Protein AF-A0AAW9HY27-F1 (afdb_monomer)

Organism: NCBI:txid190146

Solvent-accessible surface area (backbone atoms only — not comparable to full-atom values): 12895 Å² total; per-residue (Å²): 132,85,76,84,74,48,53,50,54,62,52,40,52,63,62,9,63,44,67,45,74,50,71,63,30,44,46,36,36,48,16,53,22,39,50,53,5,48,52,49,10,63,57,50,30,49,70,79,42,63,85,44,48,69,68,71,52,34,51,52,52,51,52,51,52,49,55,54,44,53,60,31,46,46,54,68,70,50,71,72,72,85,72,77,50,72,48,42,55,25,44,28,31,32,49,76,59,69,60,56,67,73,83,37,42,50,74,62,85,98,46,34,27,34,54,44,32,27,38,34,35,39,67,88,68,52,77,53,28,26,34,63,42,80,43,76,47,64,78,43,91,84,63,72,79,82,53,63,66,43,76,42,71,31,30,28,61,36,70,84,37,32,44,65,43,83,53,94,68,86,50,70,65,52,50,54,50,49,56,50,37,70,78,37,58,79,75,62,58,93,82,37,53,57,30,32,40,79,45,54,55,78,57,63,75,45,71,66,52,43,51,52,39,52,52,41,20,52,51,37,16,52,49,44,32,49,51,49,50,50,55,48,69,78,106

Radius of gyration: 24.82 Å; Cα contacts (8 Å, |Δi|>4): 368; chains: 1; bounding box: 60×44×66 Å

pLDDT: mean 79.85, std 12.14, range [38.31, 94.0]

Foldseek 3Di:
DDDPFFPQQVVLCVQQADDPPPPLLLLLQLLVLLLLLLVLLVVVLCVVVVPLQPDPSVVVLVVVSVVSNVVSCVSVVPDDPLPPADKFKKKKFFADGSDDQVNQWDDDDPWIWGWTKIWIATLVRDFIEIATDTHTDPVPPPDDDDDGGDIATWIGSGPQHRDIGHDPDHDPSNVVVVVVCVVPVVVGDPPTHNGHHDHDSNDQPDPVSVVSSVCSSNVSSVVSSVSSVVSSPPD

Secondary structure (DSSP, 8-state):
-------HHHHHHHHH-----SHHHHHHHHHHHHHHHHHHHHHHHHHHSGGG-STHHHHHHHHHHHHHHHHHHHHHHS---TTSS--EEEEEEEPP--S-TTTTEEEETTEEEEEEEEEEEETTSPPPEEEEEEEE-TTSTT--PPPTT-EEEEEESSTTS--EEE-SS--HHHHHHHHHHHH-GGGS-TTPEEPPPPPPTT---SHHHHHHHHHHHHHHHHHHHHHHHHHHHH-

Sequence (235 aa):
MAKAKTRVVTEIWDKGRVPADRPIDRARRLGVATLWGLAIGGGVGPIILPWSFWGAKGIALLVFATIVGIGAMSPWLRKEERNQAPGVEVVARVLGTDEDSVSRTLKRGRKSVVMLPVVARPVDGGEDFRTVIAVHGAEQAGFQEEHPGALLPLWQVEKGYAEIENVSEVSQAQKELMDFLYKRPKAMKNSAQVLPFKPRVLELVTPKQRKEWITTIIGVAVGVVGVCALIGFIF

Nearest PDB structures (foldseek):
  7pua-assembly1_CQ  TM=2.092E-01  e=1.597E-01  Trypanosoma brucei brucei
  6sgb-assembly1_CQ  TM=2.000E-01  e=4.129E-01  Trypanosoma brucei brucei
  7aor-assembly1_k  TM=2.296E-01  e=8.540E-01  Trypanosoma cruzi
  2yin-assembly1_B  TM=3.153E-01  e=6.041E+00  Homo sapiens
  4big-assembly1_A  TM=1.659E-01  e=1.263E+00  Staphylococcus aureus subsp. aureus NCTC 8325

Structure (mmCIF, N/CA/C/O backbone):
data_AF-A0AAW9HY27-F1
#
_entry.id   AF-A0AAW9HY27-F1
#
loop_
_atom_site.group_PDB
_atom_site.id
_atom_site.type_symbol
_atom_site.label_atom_id
_atom_site.label_alt_id
_atom_site.label_comp_id
_atom_site.label_asym_id
_atom_site.label_entity_id
_atom_site.label_seq_id
_atom_site.pdbx_PDB_ins_code
_atom_site.Cartn_x
_atom_site.Cartn_y
_atom_site.Cartn_z
_atom_site.occupancy
_atom_site.B_iso_or_equiv
_atom_site.auth_seq_id
_atom_site.auth_comp_id
_atom_site.auth_asym_id
_atom_site.auth_atom_id
_atom_site.pdbx_PDB_model_num
ATOM 1 N N . MET A 1 1 ? -24.086 -28.707 9.429 1.00 38.31 1 MET A N 1
ATOM 2 C CA . MET A 1 1 ? -24.039 -27.431 8.680 1.00 38.31 1 MET A CA 1
ATOM 3 C C . MET A 1 1 ? -22.791 -26.675 9.109 1.00 38.31 1 MET A C 1
ATOM 5 O O . MET A 1 1 ? -22.692 -26.324 10.277 1.00 38.31 1 MET A O 1
ATOM 9 N N . ALA A 1 2 ? -21.799 -26.512 8.230 1.00 39.16 2 ALA A N 1
ATOM 10 C CA . ALA A 1 2 ? -20.588 -25.764 8.564 1.00 39.16 2 ALA A CA 1
ATOM 11 C C . ALA A 1 2 ? -20.933 -24.271 8.686 1.00 39.16 2 ALA A C 1
ATOM 13 O O . ALA A 1 2 ? -21.462 -23.680 7.747 1.00 39.16 2 ALA A O 1
ATOM 14 N N . LYS A 1 3 ? -20.678 -23.681 9.857 1.00 41.41 3 LYS A N 1
ATOM 15 C CA . LYS A 1 3 ? -20.830 -22.243 10.111 1.00 41.41 3 LYS A CA 1
ATOM 16 C C . LYS A 1 3 ? -19.929 -21.499 9.117 1.00 41.41 3 LYS A C 1
ATOM 18 O O . LYS A 1 3 ? -18.748 -21.833 9.014 1.00 41.41 3 LYS A O 1
ATOM 23 N N . ALA A 1 4 ? -20.475 -20.560 8.347 1.00 49.47 4 ALA A N 1
ATOM 24 C CA . ALA A 1 4 ? -19.678 -19.760 7.419 1.00 49.47 4 ALA A CA 1
ATOM 25 C C . ALA A 1 4 ? -18.584 -19.026 8.215 1.00 49.47 4 ALA A C 1
ATOM 27 O O . ALA A 1 4 ? -18.904 -18.190 9.056 1.00 49.47 4 ALA A O 1
ATOM 28 N N . LYS A 1 5 ? -17.311 -19.386 8.002 1.00 59.59 5 LYS A N 1
ATOM 29 C CA . LYS A 1 5 ? -16.177 -18.759 8.697 1.00 59.59 5 LYS A CA 1
ATOM 30 C C . LYS A 1 5 ? -16.048 -17.304 8.250 1.00 59.59 5 LYS A C 1
ATOM 32 O O . LYS A 1 5 ? -15.929 -17.045 7.051 1.00 59.59 5 LYS A O 1
ATOM 37 N N . THR A 1 6 ? -16.032 -16.367 9.191 1.00 69.44 6 THR A N 1
ATOM 38 C CA . THR A 1 6 ? -15.766 -14.955 8.903 1.00 69.44 6 THR A CA 1
ATOM 39 C C . THR A 1 6 ? -14.274 -14.737 8.660 1.00 69.44 6 THR A C 1
ATOM 41 O O . THR A 1 6 ? -13.456 -14.858 9.567 1.00 69.44 6 THR A O 1
ATOM 44 N N . ARG A 1 7 ? -13.913 -14.445 7.403 1.00 77.75 7 ARG A N 1
ATOM 45 C CA . ARG A 1 7 ? -12.538 -14.142 6.972 1.00 77.75 7 ARG A CA 1
ATOM 46 C C . ARG A 1 7 ? -12.326 -12.640 6.817 1.00 77.75 7 ARG A C 1
ATOM 48 O O . ARG A 1 7 ? -12.279 -12.120 5.703 1.00 77.75 7 ARG A O 1
ATOM 55 N N . VAL A 1 8 ? -12.301 -11.936 7.946 1.00 80.19 8 VAL A N 1
ATOM 56 C CA . VAL A 1 8 ? -12.363 -10.467 7.971 1.00 80.19 8 VAL A CA 1
ATOM 57 C C . VAL A 1 8 ? -11.056 -9.836 7.492 1.00 80.19 8 VAL A C 1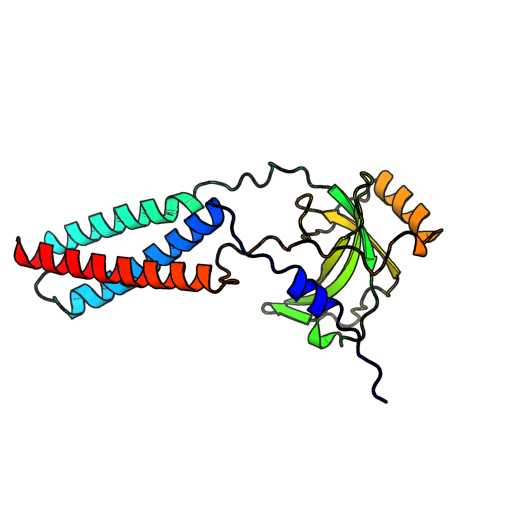
ATOM 59 O O . VAL A 1 8 ? -11.095 -8.859 6.750 1.00 80.19 8 VAL A O 1
ATOM 62 N N . VAL A 1 9 ? -9.898 -10.393 7.859 1.00 79.12 9 VAL A N 1
ATOM 63 C CA . VAL A 1 9 ? -8.599 -9.887 7.395 1.00 79.12 9 VAL A CA 1
ATOM 64 C C . VAL A 1 9 ? -8.463 -10.107 5.900 1.00 79.12 9 VAL A C 1
ATOM 66 O O . VAL A 1 9 ? -8.138 -9.160 5.190 1.00 79.12 9 VAL A O 1
ATOM 69 N N . THR A 1 10 ? -8.778 -11.306 5.404 1.00 81.81 10 THR A N 1
ATOM 70 C CA . THR A 1 10 ? -8.722 -11.601 3.964 1.00 81.81 10 THR A CA 1
ATOM 71 C C . THR A 1 10 ? -9.643 -10.669 3.168 1.00 81.81 10 THR A C 1
ATOM 73 O O . THR A 1 10 ? -9.208 -10.076 2.186 1.00 81.81 10 THR A O 1
ATOM 76 N N . GLU A 1 11 ? -10.884 -10.455 3.628 1.00 84.31 11 GLU A N 1
ATOM 77 C CA . GLU A 1 11 ? -11.831 -9.527 2.992 1.00 84.31 11 GLU A CA 1
ATOM 78 C C . GLU A 1 11 ? -11.282 -8.094 2.937 1.00 84.31 11 GLU A C 1
ATOM 80 O O . GLU A 1 11 ? -11.387 -7.430 1.904 1.00 84.31 11 GLU A O 1
ATOM 85 N N . ILE A 1 12 ? -10.712 -7.602 4.042 1.00 82.56 12 ILE A N 1
ATOM 86 C CA . ILE A 1 12 ? -10.157 -6.247 4.107 1.00 82.56 12 ILE A CA 1
ATOM 87 C C . ILE A 1 12 ? -8.930 -6.120 3.202 1.00 82.56 12 ILE A C 1
ATOM 89 O O . ILE A 1 12 ? -8.804 -5.115 2.511 1.00 82.56 12 ILE A O 1
ATOM 93 N N . TRP A 1 13 ? -8.052 -7.123 3.156 1.00 81.62 13 TRP A N 1
ATOM 94 C CA . TRP A 1 13 ? -6.909 -7.125 2.242 1.00 81.62 13 TRP A CA 1
ATOM 95 C C . TRP A 1 13 ? -7.346 -7.110 0.781 1.00 81.62 13 TRP A C 1
ATOM 97 O O . TRP A 1 13 ? -6.846 -6.292 0.011 1.00 81.62 13 TRP A O 1
ATOM 107 N N . ASP A 1 14 ? -8.306 -7.954 0.406 1.00 79.44 14 ASP A N 1
ATOM 108 C CA . ASP A 1 14 ? -8.799 -8.027 -0.970 1.00 79.44 14 ASP A CA 1
ATOM 109 C C . ASP A 1 14 ? -9.498 -6.728 -1.391 1.00 79.44 14 ASP A C 1
ATOM 111 O O . ASP A 1 14 ? -9.246 -6.215 -2.482 1.00 79.44 14 ASP A O 1
ATOM 115 N N . LYS A 1 15 ? -10.336 -6.150 -0.520 1.00 76.94 15 LYS A N 1
ATOM 116 C CA . LYS A 1 15 ? -11.052 -4.892 -0.800 1.00 76.94 15 LYS A CA 1
ATOM 117 C C . LYS A 1 15 ? -10.156 -3.658 -0.717 1.00 76.94 15 LYS A C 1
ATOM 119 O O . LYS A 1 15 ? -10.358 -2.708 -1.467 1.00 76.94 15 LYS A O 1
ATOM 124 N N . GLY A 1 16 ? -9.183 -3.666 0.188 1.00 70.25 16 GLY A N 1
ATOM 125 C CA . GLY A 1 16 ? -8.234 -2.575 0.390 1.00 70.25 16 GLY A CA 1
ATOM 126 C C . GLY A 1 16 ? -7.131 -2.541 -0.666 1.00 70.25 16 GLY A C 1
ATOM 127 O O . GLY A 1 16 ? -6.427 -1.540 -0.787 1.00 70.25 16 GLY A O 1
ATOM 128 N N . ARG A 1 17 ? -6.958 -3.600 -1.465 1.00 70.69 17 ARG A N 1
ATOM 129 C CA . ARG A 1 17 ? -5.953 -3.642 -2.529 1.00 70.69 17 ARG A CA 1
ATOM 130 C C . ARG A 1 17 ? -6.402 -2.838 -3.747 1.00 70.69 17 ARG A C 1
ATOM 132 O O . ARG A 1 17 ? -6.846 -3.385 -4.753 1.00 70.69 17 ARG A O 1
ATOM 139 N N . VAL A 1 18 ? -6.240 -1.523 -3.677 1.00 65.94 18 VAL A N 1
ATOM 140 C CA . VAL A 1 18 ? -6.480 -0.637 -4.820 1.00 65.94 18 VAL A CA 1
ATOM 141 C C . VAL A 1 18 ? -5.200 -0.493 -5.650 1.00 65.94 18 VAL A C 1
ATOM 143 O O . VAL A 1 18 ? -4.107 -0.425 -5.090 1.00 65.94 18 VAL A O 1
ATOM 146 N N . PRO A 1 19 ? -5.286 -0.501 -6.991 1.00 61.00 19 PRO A N 1
ATOM 147 C CA . PRO A 1 19 ? -4.129 -0.298 -7.856 1.00 61.00 19 PRO A CA 1
ATOM 148 C C . PRO A 1 19 ? -3.451 1.067 -7.663 1.00 61.00 19 PRO A C 1
ATOM 150 O O . PRO A 1 19 ? -4.107 2.094 -7.513 1.00 61.00 19 PRO A O 1
ATOM 153 N N . ALA A 1 20 ? -2.116 1.085 -7.766 1.00 59.94 20 ALA A N 1
ATOM 154 C CA . ALA A 1 20 ? -1.316 2.311 -7.887 1.00 59.94 20 ALA A CA 1
ATOM 155 C C . ALA A 1 20 ? -1.564 2.993 -9.241 1.00 59.94 20 ALA A C 1
ATOM 157 O O . ALA A 1 20 ? -0.771 2.845 -10.163 1.00 59.94 20 ALA A O 1
ATOM 158 N N . ASP A 1 21 ? -2.679 3.700 -9.405 1.00 65.38 21 ASP A N 1
ATOM 159 C CA . ASP A 1 21 ? -3.003 4.373 -10.673 1.00 65.38 21 ASP A CA 1
ATOM 160 C C . ASP A 1 21 ? -2.633 5.864 -10.685 1.00 65.38 21 ASP A C 1
ATOM 162 O O . ASP A 1 21 ? -2.860 6.552 -11.682 1.00 65.38 21 ASP A O 1
ATOM 166 N N . ARG A 1 22 ? -1.991 6.371 -9.621 1.00 71.12 22 ARG A N 1
ATOM 167 C CA . ARG A 1 22 ? -1.457 7.739 -9.612 1.00 71.12 22 ARG A CA 1
ATOM 168 C C . ARG A 1 22 ? -0.433 7.894 -10.752 1.00 71.12 22 ARG A C 1
ATOM 170 O O . ARG A 1 22 ? 0.399 7.001 -10.952 1.00 71.12 22 ARG A O 1
ATOM 177 N N . PRO A 1 23 ? -0.412 9.032 -11.475 1.00 77.75 23 PRO A N 1
ATOM 178 C CA . PRO A 1 23 ? 0.540 9.250 -12.566 1.00 77.75 23 PRO A CA 1
ATOM 179 C C . PRO A 1 23 ? 2.007 9.073 -12.151 1.00 77.75 23 PRO A C 1
ATOM 181 O O . PRO A 1 23 ? 2.802 8.530 -12.918 1.00 77.75 23 PRO A O 1
ATOM 184 N N . ILE A 1 24 ? 2.361 9.474 -10.923 1.00 79.06 24 ILE A N 1
ATOM 185 C CA . ILE A 1 24 ? 3.717 9.316 -10.382 1.00 79.06 24 ILE A CA 1
ATOM 186 C C . ILE A 1 24 ? 4.085 7.847 -10.133 1.00 79.06 24 ILE A C 1
ATOM 188 O O . ILE A 1 24 ? 5.200 7.436 -10.457 1.00 79.06 24 ILE A O 1
ATOM 192 N N . ASP A 1 25 ? 3.143 7.031 -9.655 1.00 79.75 25 ASP A N 1
ATOM 193 C CA . ASP A 1 25 ? 3.370 5.603 -9.427 1.00 79.75 25 ASP A CA 1
ATOM 194 C C . ASP A 1 25 ? 3.536 4.863 -10.750 1.00 79.75 25 ASP A C 1
ATOM 196 O O . ASP A 1 25 ? 4.437 4.037 -10.912 1.00 79.75 25 ASP A O 1
ATOM 200 N N . ARG A 1 26 ? 2.712 5.215 -11.745 1.00 84.50 26 ARG A N 1
ATOM 201 C CA . ARG A 1 26 ? 2.870 4.729 -13.118 1.00 84.50 26 ARG A CA 1
ATOM 202 C C . ARG A 1 26 ? 4.246 5.097 -13.675 1.00 84.50 26 ARG A C 1
ATOM 204 O O . ARG A 1 26 ? 4.930 4.212 -14.178 1.00 84.50 26 ARG A O 1
ATOM 211 N N . ALA A 1 27 ? 4.684 6.349 -13.537 1.00 85.94 27 ALA A N 1
ATOM 212 C CA . ALA A 1 27 ? 5.991 6.797 -14.021 1.00 85.94 27 ALA A CA 1
ATOM 213 C C . ALA A 1 27 ? 7.158 6.056 -13.347 1.00 85.94 27 ALA A C 1
ATOM 215 O O . ALA A 1 27 ? 8.064 5.590 -14.033 1.00 85.94 27 ALA A O 1
ATOM 216 N N . ARG A 1 28 ? 7.126 5.878 -12.021 1.00 87.38 28 ARG A N 1
ATOM 217 C CA . ARG A 1 28 ? 8.150 5.123 -11.276 1.00 87.38 28 ARG A CA 1
ATOM 218 C C . ARG A 1 28 ? 8.212 3.655 -11.689 1.00 87.38 28 ARG A C 1
ATOM 220 O O . ARG A 1 28 ? 9.304 3.112 -11.854 1.00 87.38 28 ARG A O 1
ATOM 227 N N . ARG A 1 29 ? 7.054 3.025 -11.892 1.00 89.00 29 ARG A N 1
ATOM 228 C CA . ARG A 1 29 ? 6.936 1.637 -12.360 1.00 89.00 29 ARG A CA 1
ATOM 229 C C . ARG A 1 29 ? 7.486 1.460 -13.774 1.00 89.00 29 ARG A C 1
ATOM 231 O O . ARG A 1 29 ? 8.223 0.509 -14.022 1.00 89.00 29 ARG A O 1
ATOM 238 N N . LEU A 1 30 ? 7.149 2.378 -14.682 1.00 89.19 30 LEU A N 1
ATOM 239 C CA . LEU A 1 30 ? 7.682 2.391 -16.044 1.00 89.19 30 LEU A CA 1
ATOM 240 C C . LEU A 1 30 ? 9.184 2.686 -16.052 1.00 89.19 30 LEU A C 1
ATOM 242 O O . LEU A 1 30 ? 9.905 2.057 -16.810 1.00 89.19 30 LEU A O 1
ATOM 246 N N . GLY A 1 31 ? 9.678 3.547 -15.159 1.00 89.75 31 GLY A N 1
ATOM 247 C CA . GLY A 1 31 ? 11.113 3.762 -14.966 1.00 89.75 31 GLY A CA 1
ATOM 248 C C . GLY A 1 31 ? 11.853 2.467 -14.623 1.00 89.75 31 GLY A C 1
ATOM 249 O O . GLY A 1 31 ? 12.845 2.130 -15.263 1.00 89.75 31 GLY A O 1
ATOM 250 N N . VAL A 1 32 ? 11.324 1.671 -13.687 1.00 91.38 32 VAL A N 1
ATOM 251 C CA . VAL A 1 32 ? 11.898 0.351 -13.361 1.00 91.38 32 VAL A CA 1
ATOM 252 C C . VAL A 1 32 ? 11.791 -0.626 -14.536 1.00 91.38 32 VAL A C 1
ATOM 254 O O . VAL A 1 32 ? 12.744 -1.354 -14.802 1.00 91.38 32 VAL A O 1
ATOM 257 N N . ALA A 1 33 ? 10.676 -0.629 -15.272 1.00 90.81 33 ALA A N 1
ATOM 258 C CA . ALA A 1 33 ? 10.528 -1.428 -16.493 1.00 90.81 33 ALA A CA 1
ATOM 259 C C . ALA A 1 33 ? 11.589 -1.066 -17.549 1.00 90.81 33 ALA A C 1
ATOM 261 O O . ALA A 1 33 ? 12.199 -1.950 -18.145 1.00 90.81 33 ALA A O 1
ATOM 262 N N . THR A 1 34 ? 11.859 0.227 -17.738 1.00 91.44 34 THR A N 1
ATOM 263 C CA . THR A 1 34 ? 12.902 0.725 -18.641 1.00 91.44 34 THR A CA 1
ATOM 264 C C . THR A 1 34 ? 14.286 0.258 -18.206 1.00 91.44 34 THR A C 1
ATOM 266 O O . THR A 1 34 ? 15.044 -0.206 -19.049 1.00 91.44 34 THR A O 1
ATOM 269 N N . LEU A 1 35 ? 14.614 0.303 -16.910 1.00 91.75 35 LEU A N 1
ATOM 270 C CA . LEU A 1 35 ? 15.897 -0.207 -16.404 1.00 91.75 35 LEU A CA 1
ATOM 271 C C . LEU A 1 35 ? 16.065 -1.712 -16.669 1.00 91.75 35 LEU A C 1
ATOM 273 O O . LEU A 1 35 ? 17.133 -2.137 -17.107 1.00 91.75 35 LEU A O 1
ATOM 277 N N . TRP A 1 36 ? 15.009 -2.510 -16.477 1.00 92.69 36 TRP A N 1
ATOM 278 C CA . TRP A 1 36 ? 15.019 -3.931 -16.846 1.00 92.69 36 TRP A CA 1
ATOM 279 C C . TRP A 1 36 ? 15.192 -4.137 -18.352 1.00 92.69 36 TRP A C 1
ATOM 281 O O . TRP A 1 36 ? 15.991 -4.975 -18.762 1.00 92.69 36 TRP A O 1
ATOM 291 N N . GLY A 1 37 ? 14.495 -3.357 -19.179 1.00 89.62 37 GLY A N 1
ATOM 292 C CA . GLY A 1 37 ? 14.654 -3.394 -20.632 1.00 89.62 37 GLY A CA 1
ATOM 293 C C . GLY A 1 37 ? 16.073 -3.032 -21.081 1.00 89.62 37 GLY A C 1
ATOM 294 O O . GLY A 1 37 ? 16.637 -3.728 -21.922 1.00 89.62 37 GLY A O 1
ATOM 295 N N . LEU A 1 38 ? 16.684 -2.003 -20.478 1.00 88.94 38 LEU A N 1
ATOM 296 C CA . LEU A 1 38 ? 18.080 -1.622 -20.720 1.00 88.94 38 LEU A CA 1
ATOM 297 C C . LEU A 1 38 ? 19.044 -2.749 -20.339 1.00 88.94 38 LEU A C 1
ATOM 299 O O . LEU A 1 38 ? 19.943 -3.058 -21.114 1.00 88.94 38 LEU A O 1
ATOM 303 N N . ALA A 1 39 ? 18.846 -3.383 -19.179 1.00 88.56 39 ALA A N 1
ATOM 304 C CA . ALA A 1 39 ? 19.687 -4.489 -18.726 1.00 88.56 39 ALA A CA 1
ATOM 305 C C . ALA A 1 39 ? 19.580 -5.712 -19.652 1.00 88.56 39 ALA A C 1
ATOM 307 O O . ALA A 1 39 ? 20.597 -6.287 -20.034 1.00 88.56 39 ALA A O 1
ATOM 308 N N . ILE A 1 40 ? 18.362 -6.085 -20.062 1.00 89.31 40 ILE A N 1
ATOM 309 C CA . ILE A 1 40 ? 18.137 -7.205 -20.987 1.00 89.31 40 ILE A CA 1
ATOM 310 C C . ILE A 1 40 ? 18.729 -6.887 -22.362 1.00 89.31 40 ILE A C 1
ATOM 312 O O . ILE A 1 40 ? 19.495 -7.685 -22.892 1.00 89.31 40 ILE A O 1
ATOM 316 N N . GLY A 1 41 ? 18.420 -5.721 -22.933 1.00 84.44 41 GLY A N 1
ATOM 317 C CA . GLY A 1 41 ? 18.932 -5.321 -24.244 1.00 84.44 41 GLY A CA 1
ATOM 318 C C . GLY A 1 41 ? 20.453 -5.155 -24.263 1.00 84.44 41 GLY A C 1
ATOM 319 O O . GLY A 1 41 ? 21.103 -5.575 -25.216 1.00 84.44 41 GLY A O 1
ATOM 320 N N . GLY A 1 42 ? 21.030 -4.611 -23.190 1.00 80.88 42 GLY A N 1
ATOM 321 C CA . GLY A 1 42 ? 22.474 -4.467 -23.010 1.00 80.88 42 GLY A CA 1
ATOM 322 C C . GLY A 1 42 ? 23.200 -5.785 -22.734 1.00 80.88 42 GLY A C 1
ATOM 323 O O . GLY A 1 42 ? 24.382 -5.880 -23.031 1.00 80.88 42 GLY A O 1
ATOM 324 N N . GLY A 1 43 ? 22.518 -6.809 -22.213 1.00 81.69 43 GLY A N 1
ATOM 325 C CA . GLY A 1 43 ? 23.066 -8.163 -22.097 1.00 81.69 43 GLY A CA 1
ATOM 326 C C . GLY A 1 43 ? 22.953 -8.961 -23.399 1.00 81.69 43 GLY A C 1
ATOM 327 O O . GLY A 1 43 ? 23.913 -9.589 -23.832 1.00 81.69 43 GLY A O 1
ATOM 328 N N . VAL A 1 44 ? 21.790 -8.916 -24.053 1.00 84.00 44 VAL A N 1
ATOM 329 C CA . VAL A 1 44 ? 21.495 -9.683 -25.275 1.00 84.00 44 VAL A CA 1
ATOM 330 C C . VAL A 1 44 ? 22.181 -9.088 -26.508 1.00 84.00 44 VAL A C 1
ATOM 332 O O . VAL A 1 44 ? 22.702 -9.830 -27.337 1.00 84.00 44 VAL A O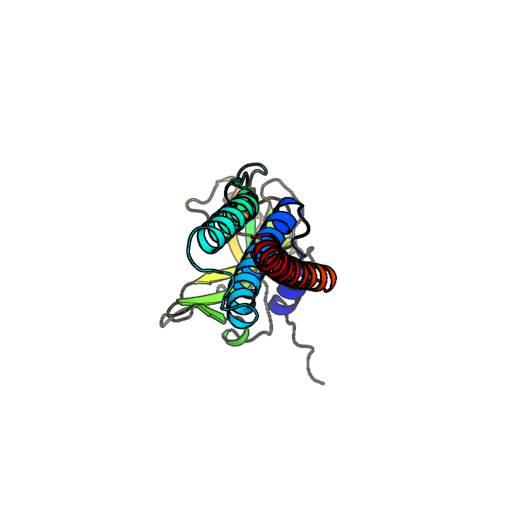 1
ATOM 335 N N . GLY A 1 45 ? 22.225 -7.760 -26.633 1.00 76.69 45 GLY A N 1
ATOM 336 C CA . GLY A 1 45 ? 22.819 -7.063 -27.778 1.00 76.69 45 GLY A CA 1
ATOM 337 C C . GLY A 1 45 ? 24.275 -7.463 -28.050 1.00 76.69 45 GLY A C 1
ATOM 338 O O . GLY A 1 45 ? 24.568 -7.884 -29.166 1.00 76.69 45 GLY A O 1
ATOM 339 N N . PRO A 1 46 ? 25.176 -7.422 -27.051 1.00 72.31 46 PRO A N 1
ATOM 340 C CA . PRO A 1 46 ? 26.562 -7.873 -27.190 1.00 72.31 46 PRO A CA 1
ATOM 341 C C . PRO A 1 46 ? 26.733 -9.359 -27.497 1.00 72.31 46 PRO A C 1
ATOM 343 O O . PRO A 1 46 ? 27.714 -9.727 -28.131 1.00 72.31 46 PRO A O 1
ATOM 346 N N . ILE A 1 47 ? 25.791 -10.215 -27.091 1.00 79.56 47 ILE A N 1
ATOM 347 C CA . ILE A 1 47 ? 25.828 -11.648 -27.422 1.00 79.56 47 ILE A CA 1
ATOM 348 C C . ILE A 1 47 ? 25.496 -11.863 -28.903 1.00 79.56 47 ILE A C 1
ATOM 350 O O . ILE A 1 47 ? 26.142 -12.666 -29.570 1.00 79.56 47 ILE A O 1
ATOM 354 N N . ILE A 1 48 ? 24.499 -11.143 -29.423 1.00 79.62 48 ILE A N 1
ATOM 355 C CA . ILE A 1 48 ? 24.060 -11.260 -30.821 1.00 79.62 48 ILE A CA 1
ATOM 356 C C . ILE A 1 48 ? 25.026 -10.532 -31.772 1.00 79.62 48 ILE A C 1
ATOM 358 O O . ILE A 1 48 ? 25.216 -10.964 -32.907 1.00 79.62 48 ILE A O 1
ATOM 362 N N . LEU A 1 49 ? 25.659 -9.446 -31.315 1.00 73.81 49 LEU A N 1
ATOM 363 C CA . LEU A 1 49 ? 26.533 -8.577 -32.114 1.00 73.81 49 LEU A CA 1
ATOM 364 C C . LEU A 1 49 ? 27.921 -8.379 -31.456 1.00 73.81 49 LEU A C 1
ATOM 366 O O . LEU A 1 49 ? 28.315 -7.250 -31.160 1.00 73.81 49 LEU A O 1
ATOM 370 N N . PRO A 1 50 ? 28.709 -9.444 -31.218 1.00 68.06 50 PRO A N 1
ATOM 371 C CA . PRO A 1 50 ? 29.909 -9.377 -30.370 1.00 68.06 50 PRO A CA 1
ATOM 372 C C . PRO A 1 50 ? 31.039 -8.494 -30.924 1.00 68.06 50 PRO A C 1
ATOM 374 O O . PRO A 1 50 ? 31.839 -7.947 -30.164 1.00 68.06 50 PRO A O 1
ATOM 377 N N . TRP A 1 51 ? 31.087 -8.301 -32.242 1.00 61.09 51 TRP A N 1
ATOM 378 C CA . TRP A 1 51 ? 32.121 -7.525 -32.936 1.00 61.09 51 TRP A CA 1
ATOM 379 C C . TRP A 1 51 ? 31.873 -6.006 -32.892 1.00 61.09 51 TRP A C 1
ATOM 381 O O . TRP A 1 51 ? 32.756 -5.220 -33.226 1.00 61.09 51 TRP A O 1
ATOM 391 N N . SER A 1 52 ? 30.682 -5.575 -32.465 1.00 61.19 52 SER A N 1
ATOM 392 C CA . SER A 1 52 ? 30.205 -4.192 -32.604 1.00 61.19 52 SER A CA 1
ATOM 393 C C . SER A 1 52 ? 30.509 -3.285 -31.404 1.00 61.19 52 SER A C 1
ATOM 395 O O . SER A 1 52 ? 30.215 -2.095 -31.468 1.00 61.19 52 SER A O 1
ATOM 397 N N . PHE A 1 53 ? 31.098 -3.802 -30.317 1.00 61.59 53 PHE A N 1
ATOM 398 C CA . PHE A 1 53 ? 31.177 -3.082 -29.029 1.00 61.59 53 PHE A CA 1
ATOM 399 C C . PHE A 1 53 ? 32.581 -2.727 -28.537 1.00 61.59 53 PHE A C 1
ATOM 401 O O . PHE A 1 53 ? 32.736 -2.263 -27.409 1.00 61.59 53 PHE A O 1
ATOM 408 N N . TRP A 1 54 ? 33.610 -2.895 -29.364 1.00 65.19 54 TRP A N 1
ATOM 409 C CA . TRP A 1 54 ? 34.975 -2.534 -28.981 1.00 65.19 54 TRP A CA 1
ATOM 410 C C . TRP A 1 54 ? 35.224 -1.029 -29.176 1.00 65.19 54 TRP A C 1
ATOM 412 O O . TRP A 1 54 ? 34.778 -0.422 -30.152 1.00 65.19 54 TRP A O 1
ATOM 422 N N . GLY A 1 55 ? 35.935 -0.407 -28.231 1.00 72.25 55 GLY A N 1
ATOM 423 C CA . GLY A 1 55 ? 36.335 1.002 -28.310 1.00 72.25 55 GLY A CA 1
ATOM 424 C C . GLY A 1 55 ? 35.165 1.996 -28.251 1.00 72.25 55 GLY A C 1
ATOM 425 O O . GLY A 1 55 ? 34.289 1.904 -27.390 1.00 72.25 55 GLY A O 1
ATOM 426 N N . ALA A 1 56 ? 35.155 2.977 -29.159 1.00 74.56 56 ALA A N 1
ATOM 427 C CA . ALA A 1 56 ? 34.223 4.111 -29.132 1.00 74.56 56 ALA A CA 1
ATOM 428 C C . ALA A 1 56 ? 32.737 3.711 -29.232 1.00 74.56 56 ALA A C 1
ATOM 430 O O . ALA A 1 56 ? 31.884 4.377 -28.644 1.00 74.56 56 ALA A O 1
ATOM 431 N N . LYS A 1 57 ? 32.419 2.599 -29.912 1.00 73.38 57 LYS A N 1
ATOM 432 C CA . LYS A 1 57 ? 31.042 2.091 -30.056 1.00 73.38 57 LYS A CA 1
ATOM 433 C C . LYS A 1 57 ? 30.461 1.612 -28.722 1.00 73.38 57 LYS A C 1
ATOM 435 O O . LYS A 1 57 ? 29.313 1.915 -28.401 1.00 73.38 57 LYS A O 1
ATOM 440 N N . GLY A 1 58 ? 31.272 0.928 -27.910 1.00 73.69 58 GLY A N 1
ATOM 441 C CA . GLY A 1 58 ? 30.893 0.514 -26.557 1.00 73.69 58 GLY A CA 1
ATOM 442 C C . GLY A 1 58 ? 30.682 1.710 -25.624 1.00 73.69 58 GLY A C 1
ATOM 443 O O . GLY A 1 58 ? 29.712 1.743 -24.869 1.00 73.69 58 GLY A O 1
ATOM 444 N N . ILE A 1 59 ? 31.531 2.739 -25.737 1.00 80.06 59 ILE A N 1
ATOM 445 C CA . ILE A 1 59 ? 31.382 3.991 -24.977 1.00 80.06 59 ILE A CA 1
ATOM 446 C C . ILE A 1 59 ? 30.082 4.709 -25.363 1.00 80.06 59 ILE A C 1
ATOM 448 O O . ILE A 1 59 ? 29.337 5.127 -24.481 1.00 80.06 59 ILE A O 1
ATOM 452 N N . ALA A 1 60 ? 29.763 4.808 -26.657 1.00 79.44 60 ALA A N 1
ATOM 453 C CA . ALA A 1 60 ? 28.523 5.430 -27.125 1.00 79.44 60 ALA A CA 1
ATOM 454 C C . ALA A 1 60 ? 27.273 4.714 -26.583 1.00 79.44 60 ALA A C 1
ATOM 456 O O . ALA A 1 60 ? 26.338 5.371 -26.118 1.00 79.44 60 ALA A O 1
ATOM 457 N N . LEU A 1 61 ? 27.277 3.376 -26.570 1.00 78.81 61 LEU A N 1
ATOM 458 C CA . LEU A 1 61 ? 26.190 2.591 -25.982 1.00 78.81 61 LEU A CA 1
ATOM 459 C C . LEU A 1 61 ? 26.064 2.832 -24.469 1.00 78.81 61 LEU A C 1
ATOM 461 O O . LEU A 1 61 ? 24.952 3.004 -23.971 1.00 78.81 61 LEU A O 1
ATOM 465 N N . LEU A 1 62 ? 27.185 2.881 -23.741 1.00 82.31 62 LEU A N 1
ATOM 466 C CA . LEU A 1 62 ? 27.192 3.170 -22.304 1.00 82.31 62 LEU A CA 1
ATOM 467 C C . LEU A 1 62 ? 26.651 4.568 -21.999 1.00 82.31 62 LEU A C 1
ATOM 469 O O . LEU A 1 62 ? 25.849 4.722 -21.077 1.00 82.31 62 LEU A O 1
ATOM 473 N N . VAL A 1 63 ? 27.038 5.580 -22.779 1.00 85.12 63 VAL A N 1
ATOM 474 C CA . VAL A 1 63 ? 26.521 6.950 -22.638 1.00 85.12 63 VAL A CA 1
ATOM 475 C C . VAL A 1 63 ? 25.014 6.978 -22.888 1.00 85.12 63 VAL A C 1
ATOM 477 O O . VAL A 1 63 ? 24.273 7.519 -22.069 1.00 85.12 63 VAL A O 1
ATOM 480 N N . PHE A 1 64 ? 24.540 6.336 -23.960 1.00 84.75 64 PHE A N 1
ATOM 481 C CA . PHE A 1 64 ? 23.109 6.229 -24.251 1.00 84.75 64 PHE A CA 1
ATOM 482 C C . PHE A 1 64 ? 22.342 5.547 -23.108 1.00 84.75 64 PHE A C 1
ATOM 484 O O . PHE A 1 64 ? 21.371 6.105 -22.594 1.00 84.75 64 PHE A O 1
ATOM 491 N N . ALA A 1 65 ? 22.807 4.380 -22.654 1.00 84.62 65 ALA A N 1
ATOM 492 C CA . ALA A 1 65 ? 22.190 3.647 -21.551 1.00 84.62 65 ALA A CA 1
ATOM 493 C C . ALA A 1 65 ? 22.178 4.468 -20.251 1.00 84.62 65 ALA A C 1
ATOM 495 O O . ALA A 1 65 ? 21.187 4.449 -19.523 1.00 84.62 65 ALA A O 1
ATOM 496 N N . THR A 1 66 ? 23.237 5.239 -19.989 1.00 86.69 66 THR A N 1
ATOM 497 C CA . THR A 1 66 ? 23.333 6.125 -18.821 1.00 86.69 66 THR A CA 1
ATOM 498 C C . THR A 1 66 ? 22.309 7.257 -18.893 1.00 86.69 66 THR A C 1
ATOM 500 O O . THR A 1 66 ? 21.595 7.489 -17.920 1.00 86.69 66 THR A O 1
ATOM 503 N N . ILE A 1 67 ? 22.170 7.928 -20.042 1.00 89.38 67 ILE A N 1
ATOM 504 C CA . ILE A 1 67 ? 21.189 9.011 -20.233 1.00 89.38 67 ILE A CA 1
ATOM 505 C C . ILE A 1 67 ? 19.762 8.487 -20.036 1.00 89.38 67 ILE A C 1
ATOM 507 O O . ILE A 1 67 ? 18.982 9.068 -19.277 1.00 89.38 67 ILE A O 1
ATOM 511 N N . VAL A 1 68 ? 19.425 7.360 -20.674 1.00 87.75 68 VAL A N 1
ATOM 512 C CA . VAL A 1 68 ? 18.098 6.739 -20.538 1.00 87.75 68 VAL A CA 1
ATOM 513 C C . VAL A 1 68 ? 17.866 6.261 -19.100 1.00 87.75 68 VAL A C 1
ATOM 515 O O . VAL A 1 68 ? 16.777 6.457 -18.560 1.00 87.75 68 VAL A O 1
ATOM 518 N N . GLY A 1 69 ? 18.887 5.697 -18.449 1.00 88.12 69 GLY A N 1
ATOM 519 C CA . GLY A 1 69 ? 18.835 5.256 -17.055 1.00 88.12 69 GLY A CA 1
ATOM 520 C C . GLY A 1 69 ? 18.570 6.400 -16.074 1.00 88.12 69 GLY A C 1
ATOM 521 O O . GLY A 1 69 ? 17.665 6.297 -15.245 1.00 88.12 69 GLY A O 1
ATOM 522 N N . ILE A 1 70 ? 19.280 7.525 -16.207 1.00 88.75 70 ILE A N 1
ATOM 523 C CA . ILE A 1 70 ? 19.050 8.731 -15.394 1.00 88.75 70 ILE A CA 1
ATOM 524 C C . ILE A 1 70 ? 17.622 9.251 -15.604 1.00 88.75 70 ILE A C 1
ATOM 526 O O . ILE A 1 70 ? 16.912 9.531 -14.634 1.00 88.75 70 ILE A O 1
ATOM 530 N N . GLY A 1 71 ? 17.163 9.320 -16.859 1.00 88.56 71 GLY A N 1
ATOM 531 C CA . GLY A 1 71 ? 15.789 9.710 -17.184 1.00 88.56 71 GLY A CA 1
ATOM 532 C C . GLY A 1 71 ? 14.749 8.804 -16.516 1.00 88.56 71 GLY A C 1
ATOM 533 O O . GLY A 1 71 ? 13.796 9.297 -15.908 1.00 88.56 71 GLY A O 1
ATOM 534 N N . ALA A 1 72 ? 14.971 7.488 -16.546 1.00 88.81 72 ALA A N 1
ATOM 535 C CA . ALA A 1 72 ? 14.111 6.488 -15.916 1.00 88.81 72 ALA A CA 1
ATOM 536 C C . ALA A 1 72 ? 14.108 6.562 -14.375 1.00 88.81 72 ALA A C 1
ATOM 538 O O . ALA A 1 72 ? 13.098 6.235 -13.750 1.00 88.81 72 ALA A O 1
ATOM 539 N N . MET A 1 73 ? 15.199 7.024 -13.754 1.00 86.62 73 MET A N 1
ATOM 540 C CA . MET A 1 73 ? 15.286 7.243 -12.303 1.00 86.62 73 MET A CA 1
ATOM 541 C C . MET A 1 73 ? 14.683 8.581 -11.854 1.00 86.62 73 MET A C 1
ATOM 543 O O . MET A 1 73 ? 14.337 8.727 -10.682 1.00 86.62 73 MET A O 1
ATOM 547 N N . SER A 1 74 ? 14.484 9.547 -12.754 1.00 88.50 74 SER A N 1
ATOM 548 C CA . SER A 1 74 ? 13.942 10.870 -12.401 1.00 88.50 74 SER A CA 1
ATOM 549 C C . SER A 1 74 ? 12.618 10.856 -11.604 1.00 88.50 74 SER A C 1
ATOM 551 O O . SER A 1 74 ? 12.494 11.659 -10.673 1.00 88.50 74 SER A O 1
ATOM 553 N N . PRO A 1 75 ? 11.652 9.936 -11.832 1.00 84.50 75 PRO A N 1
ATOM 554 C CA . PRO A 1 75 ? 10.424 9.881 -11.032 1.00 84.50 75 PRO A CA 1
ATOM 555 C C . PRO A 1 75 ? 10.656 9.429 -9.581 1.00 84.50 75 PRO A C 1
ATOM 557 O O . PRO A 1 75 ? 9.816 9.676 -8.716 1.00 84.50 75 PRO A O 1
ATOM 560 N N . TRP A 1 76 ? 11.779 8.760 -9.307 1.00 81.12 76 TRP A N 1
ATOM 561 C CA . TRP A 1 76 ? 12.191 8.345 -7.964 1.00 81.12 76 TRP A CA 1
ATOM 562 C C . TRP A 1 76 ? 12.906 9.464 -7.203 1.00 81.12 76 TRP A C 1
ATOM 564 O O . TRP A 1 76 ? 12.842 9.504 -5.979 1.00 81.12 76 TRP A O 1
ATOM 574 N N . LEU A 1 77 ? 13.541 10.394 -7.923 1.00 80.88 77 LEU A N 1
ATOM 575 C CA . LEU A 1 77 ? 14.184 11.578 -7.343 1.00 80.88 77 LEU A CA 1
ATOM 576 C C . LEU A 1 77 ? 13.173 12.643 -6.914 1.00 80.88 77 LEU A C 1
ATOM 578 O O . LEU A 1 77 ? 13.445 13.435 -6.011 1.00 80.88 77 LEU A O 1
ATOM 582 N N . ARG A 1 78 ? 11.983 12.650 -7.525 1.00 74.12 78 ARG A N 1
ATOM 583 C CA . ARG A 1 78 ? 10.856 13.428 -7.014 1.00 74.12 78 ARG A CA 1
ATOM 584 C C . ARG A 1 78 ? 10.429 12.814 -5.688 1.00 74.12 78 ARG A C 1
ATOM 586 O O . ARG A 1 78 ? 9.776 11.764 -5.671 1.00 74.12 78 ARG A O 1
ATOM 593 N N . LYS A 1 79 ? 10.809 13.479 -4.588 1.00 58.38 79 LYS A N 1
ATOM 594 C CA . LYS A 1 79 ? 10.201 13.239 -3.281 1.00 58.38 79 LYS A CA 1
ATOM 595 C C . LYS A 1 79 ? 8.701 13.286 -3.507 1.00 58.38 79 LYS A C 1
ATOM 597 O O . LYS A 1 79 ? 8.175 14.287 -3.983 1.00 58.38 79 LYS A O 1
ATOM 602 N N . GLU A 1 80 ? 8.041 12.170 -3.228 1.00 55.06 80 GLU A N 1
ATOM 603 C CA . GLU A 1 80 ? 6.606 12.234 -3.032 1.00 55.06 80 GLU A CA 1
ATOM 604 C C . GLU A 1 80 ? 6.422 13.245 -1.914 1.00 55.06 80 GLU A C 1
ATOM 606 O O . GLU A 1 80 ? 7.087 13.133 -0.878 1.00 55.06 80 GLU A O 1
ATOM 611 N N . GLU A 1 81 ? 5.621 14.275 -2.145 1.00 46.25 81 GLU A N 1
ATOM 612 C CA . GLU A 1 81 ? 5.204 15.163 -1.076 1.00 46.25 81 GLU A CA 1
ATOM 613 C C . GLU A 1 81 ? 4.341 14.320 -0.137 1.00 46.25 81 GLU A C 1
ATOM 615 O O . GLU A 1 81 ? 3.117 14.318 -0.183 1.00 46.25 81 GLU A O 1
ATOM 620 N N . ARG A 1 82 ? 5.016 13.558 0.728 1.00 45.53 82 ARG A N 1
ATOM 621 C CA . ARG A 1 82 ? 4.455 12.711 1.782 1.00 45.53 82 ARG A CA 1
ATOM 622 C C . ARG A 1 82 ? 3.618 13.538 2.773 1.00 45.53 82 ARG A C 1
ATOM 624 O O . ARG A 1 82 ? 2.992 12.963 3.646 1.00 45.53 82 ARG A O 1
ATOM 631 N N . ASN A 1 83 ? 3.599 14.862 2.594 1.00 41.94 83 ASN A N 1
ATOM 632 C CA . ASN A 1 83 ? 3.063 15.880 3.482 1.00 41.94 83 ASN A CA 1
ATOM 633 C C . ASN A 1 83 ? 1.857 16.647 2.909 1.00 41.94 83 ASN A C 1
ATOM 635 O O . ASN A 1 83 ? 1.458 17.635 3.515 1.00 41.94 83 ASN A O 1
ATOM 639 N N . GLN A 1 84 ? 1.293 16.279 1.752 1.00 43.91 84 GLN A N 1
ATOM 640 C CA . GLN A 1 84 ? 0.211 17.093 1.170 1.00 43.91 84 GLN A CA 1
ATOM 641 C C . GLN A 1 84 ? -1.196 16.798 1.701 1.00 43.91 84 GLN A C 1
ATOM 643 O O . GLN A 1 84 ? -2.069 17.652 1.565 1.00 43.91 84 GLN A O 1
ATOM 648 N N . ALA A 1 85 ? -1.427 15.654 2.346 1.00 53.41 85 ALA A N 1
ATOM 649 C CA . ALA A 1 85 ? -2.666 15.424 3.079 1.00 53.41 85 ALA A CA 1
ATOM 650 C C . ALA A 1 85 ? -2.341 15.340 4.575 1.00 53.41 85 ALA A C 1
ATOM 652 O O . ALA A 1 85 ? -1.523 14.499 4.953 1.00 53.41 85 ALA A O 1
ATOM 653 N N . PRO A 1 86 ? -2.939 16.189 5.429 1.00 66.50 86 PRO A N 1
ATOM 654 C CA . PRO A 1 86 ? -2.803 16.019 6.865 1.00 66.50 86 PRO A CA 1
ATOM 655 C C . PRO A 1 86 ? -3.324 14.626 7.236 1.00 66.50 86 PRO A C 1
ATOM 657 O O . PRO A 1 86 ? -4.425 14.233 6.834 1.00 66.50 86 PRO A O 1
ATOM 660 N N . GLY A 1 87 ? -2.503 13.860 7.956 1.00 75.25 87 GLY A N 1
ATOM 661 C CA . GLY A 1 87 ? -2.975 12.661 8.638 1.00 75.25 87 GLY A CA 1
ATOM 662 C C . GLY A 1 87 ? -4.025 13.025 9.689 1.00 75.25 87 GLY A C 1
ATOM 663 O O . GLY A 1 87 ? -4.232 14.202 10.000 1.00 75.25 87 GLY A O 1
ATOM 664 N N . VAL A 1 88 ? -4.720 12.020 10.210 1.00 86.75 88 VAL A N 1
ATOM 665 C CA . VAL A 1 88 ? -5.827 12.228 11.151 1.00 86.75 88 VAL A CA 1
ATOM 666 C C . VAL A 1 88 ? -5.685 11.273 12.325 1.00 86.75 88 VAL A C 1
ATOM 668 O O . VAL A 1 88 ? -5.415 10.086 12.148 1.00 86.75 88 VAL A O 1
ATOM 671 N N . GLU A 1 89 ? -5.892 11.774 13.537 1.00 90.44 89 GLU A N 1
ATOM 672 C CA . GLU A 1 89 ? -5.994 10.931 14.725 1.00 90.44 89 GLU A CA 1
ATOM 673 C C . GLU A 1 89 ? -7.239 10.052 14.631 1.00 90.44 89 GLU A C 1
ATOM 675 O O . GLU A 1 89 ? -8.332 10.520 14.304 1.00 90.44 89 GLU A O 1
ATOM 680 N N . VAL A 1 90 ? -7.096 8.769 14.945 1.00 92.31 90 VAL A N 1
ATOM 681 C CA . VAL A 1 90 ? -8.202 7.814 14.904 1.00 92.31 90 VAL A CA 1
ATOM 682 C C . VAL A 1 90 ? -8.240 6.981 16.180 1.00 92.31 90 VAL A C 1
ATOM 684 O O . VAL A 1 90 ? -7.222 6.750 16.831 1.00 92.31 90 VAL A O 1
ATOM 687 N N . VAL A 1 91 ? -9.426 6.493 16.530 1.00 92.44 91 VAL A N 1
ATOM 688 C CA . VAL A 1 91 ? -9.597 5.437 17.533 1.00 92.44 91 VAL A CA 1
ATOM 689 C C . VAL A 1 91 ? -10.076 4.187 16.816 1.00 92.44 91 VAL A C 1
ATOM 691 O O . VAL A 1 91 ? -11.113 4.194 16.149 1.00 92.44 91 VAL A O 1
ATOM 694 N N . ALA A 1 92 ? -9.305 3.113 16.929 1.00 92.38 92 ALA A N 1
ATOM 695 C CA . ALA A 1 92 ? -9.582 1.842 16.290 1.00 92.38 92 ALA A CA 1
ATOM 696 C C . ALA A 1 92 ? -10.147 0.833 17.284 1.00 92.38 92 ALA A C 1
ATOM 698 O O . ALA A 1 92 ? -9.626 0.663 18.377 1.00 92.38 92 ALA A O 1
ATOM 699 N N . ARG A 1 93 ? -11.200 0.123 16.890 1.00 92.38 93 ARG A N 1
ATOM 700 C CA . ARG A 1 93 ? -11.741 -1.018 17.616 1.00 92.38 93 ARG A CA 1
ATOM 701 C C . ARG A 1 93 ? -11.362 -2.315 16.922 1.00 92.38 93 ARG A C 1
ATOM 703 O O . ARG A 1 93 ? -11.688 -2.496 15.747 1.00 92.38 93 ARG A O 1
ATOM 710 N N . VAL A 1 94 ? -10.777 -3.244 17.670 1.00 90.31 94 VAL A N 1
ATOM 711 C CA . VAL A 1 94 ? -10.447 -4.590 17.184 1.00 90.31 94 VAL A CA 1
ATOM 712 C C . VAL A 1 94 ? -11.717 -5.370 16.845 1.00 90.31 94 VAL A C 1
ATOM 714 O O . VAL A 1 94 ? -12.656 -5.445 17.641 1.00 90.31 94 VAL A O 1
ATOM 717 N N . LEU A 1 95 ? -11.761 -5.945 15.645 1.00 88.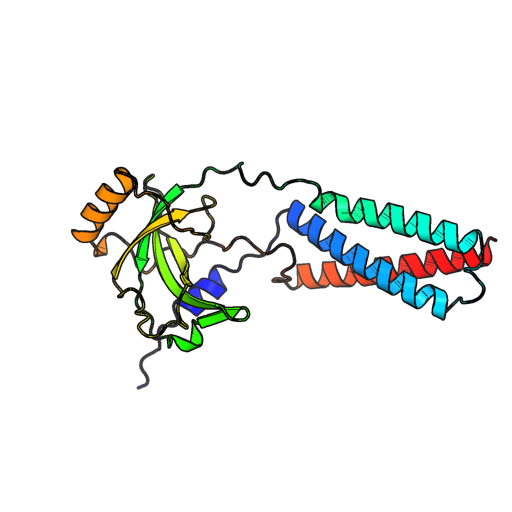06 95 LEU A N 1
ATOM 718 C CA . LEU A 1 95 ? -12.833 -6.821 15.188 1.00 88.06 95 LEU A CA 1
ATOM 719 C C . LEU A 1 95 ? -12.520 -8.281 15.522 1.00 88.06 95 LEU A C 1
ATOM 721 O O . LEU A 1 95 ? -11.378 -8.723 15.439 1.00 88.06 95 LEU A O 1
ATOM 725 N N . GLY A 1 96 ? -13.561 -9.051 15.840 1.00 85.38 96 GLY A N 1
ATOM 726 C CA . GLY A 1 96 ? -13.452 -10.508 15.895 1.00 85.38 96 GLY A CA 1
ATOM 727 C C . GLY A 1 96 ? -13.329 -11.104 14.490 1.00 85.38 96 GLY A C 1
ATOM 728 O O . GLY A 1 96 ? -13.968 -10.620 13.555 1.00 85.38 96 GLY A O 1
ATOM 729 N N . THR A 1 97 ? -12.527 -12.158 14.350 1.00 83.06 97 THR A N 1
ATOM 730 C CA . THR A 1 97 ? -12.382 -12.943 13.115 1.00 83.06 97 THR A CA 1
ATOM 731 C C . THR A 1 97 ? -12.274 -14.430 13.457 1.00 83.06 97 THR A C 1
ATOM 733 O O . THR A 1 97 ? -11.729 -14.775 14.504 1.00 83.06 97 THR A O 1
ATOM 736 N N . ASP A 1 98 ? -12.780 -15.301 12.578 1.00 82.31 98 ASP A N 1
ATOM 737 C CA . ASP A 1 98 ? -12.623 -16.763 12.687 1.00 82.31 98 ASP A CA 1
ATOM 738 C C . ASP A 1 98 ? -11.313 -17.250 12.027 1.00 82.31 98 ASP A C 1
ATOM 740 O O . ASP A 1 98 ? -11.088 -18.453 11.873 1.00 82.31 98 ASP A O 1
ATOM 744 N N . GLU A 1 99 ? -10.474 -16.325 11.550 1.00 78.06 99 GLU A N 1
ATOM 745 C CA . GLU A 1 99 ? -9.166 -16.624 10.968 1.00 78.06 99 GLU A CA 1
ATOM 746 C C . GLU A 1 99 ? -8.138 -16.933 12.057 1.00 78.06 99 GLU A C 1
ATOM 748 O O . GLU A 1 99 ? -7.843 -16.094 12.916 1.00 78.06 99 GLU A O 1
ATOM 753 N N . ASP A 1 100 ? -7.520 -18.110 11.955 1.00 76.69 100 ASP A N 1
ATOM 754 C CA . ASP A 1 100 ? -6.454 -18.529 12.858 1.00 76.69 100 ASP A CA 1
ATOM 755 C C . ASP A 1 100 ? -5.302 -17.516 12.845 1.00 76.69 100 ASP A C 1
ATOM 757 O O . ASP A 1 100 ? -4.867 -17.061 11.781 1.00 76.69 100 ASP A O 1
ATOM 761 N N . SER A 1 101 ? -4.756 -17.209 14.019 1.00 74.19 101 SER A N 1
ATOM 762 C CA . SER A 1 101 ? -3.622 -16.294 14.219 1.00 74.19 101 SER A CA 1
ATOM 763 C C . SER A 1 101 ? -2.449 -16.580 13.279 1.00 74.19 101 SER A C 1
ATOM 765 O O . SER A 1 101 ? -1.851 -15.669 12.707 1.00 74.19 101 SER A O 1
ATOM 767 N N . VAL A 1 102 ? -2.171 -17.866 13.036 1.00 73.50 102 VAL A N 1
ATOM 768 C CA . VAL A 1 102 ? -1.105 -18.332 12.135 1.00 73.50 102 VAL A CA 1
ATOM 769 C C . VAL A 1 102 ? -1.344 -17.865 10.698 1.00 73.50 102 VAL A C 1
ATOM 771 O O . VAL A 1 102 ? -0.413 -17.405 10.044 1.00 73.50 102 VAL A O 1
ATOM 774 N N . SER A 1 103 ? -2.589 -17.927 10.218 1.00 74.69 103 SER A N 1
ATOM 775 C CA . SER A 1 103 ? -2.952 -17.495 8.860 1.00 74.69 103 SER A CA 1
ATOM 776 C C . SER A 1 103 ? -2.848 -15.979 8.665 1.00 74.69 103 SER A C 1
ATOM 778 O O . SER A 1 103 ? -2.620 -15.510 7.553 1.00 74.69 103 SER A O 1
ATOM 780 N N . ARG A 1 104 ? -2.957 -15.217 9.760 1.00 77.12 104 ARG A N 1
ATOM 781 C CA . ARG A 1 104 ? -2.852 -13.752 9.795 1.00 77.12 104 ARG A CA 1
ATOM 782 C C . ARG A 1 104 ? -1.449 -13.257 10.141 1.00 77.12 104 ARG A C 1
ATOM 784 O O . ARG A 1 104 ? -1.216 -12.050 10.165 1.00 77.12 104 ARG A O 1
ATOM 791 N N . THR A 1 105 ? -0.510 -14.160 10.414 1.00 79.81 105 THR A N 1
ATOM 792 C CA . THR A 1 105 ? 0.859 -13.797 10.778 1.00 79.81 105 THR A CA 1
ATOM 793 C C . THR A 1 105 ? 1.729 -13.665 9.534 1.00 79.81 105 THR A C 1
ATOM 795 O O . THR A 1 105 ? 1.981 -14.635 8.821 1.00 79.81 105 THR A O 1
ATOM 798 N N . LEU A 1 106 ? 2.259 -12.467 9.297 1.00 75.88 106 LEU A N 1
ATOM 799 C CA . LEU A 1 106 ? 3.284 -12.241 8.285 1.00 75.88 106 LEU A CA 1
ATOM 800 C C . LEU A 1 106 ? 4.669 -12.350 8.917 1.00 75.88 106 LEU A C 1
ATOM 802 O O . LEU A 1 106 ? 5.017 -11.576 9.808 1.00 75.88 106 LEU A O 1
ATOM 806 N N . LYS A 1 107 ? 5.486 -13.283 8.421 1.00 74.00 107 LYS A N 1
ATOM 807 C CA . LYS A 1 107 ? 6.908 -13.385 8.775 1.00 74.00 107 LYS A CA 1
ATOM 808 C C . LYS A 1 107 ? 7.753 -12.561 7.809 1.00 74.00 107 LYS A C 1
ATOM 810 O O . LYS A 1 107 ? 7.722 -12.777 6.599 1.00 74.00 107 LYS A O 1
ATOM 815 N N . ARG A 1 108 ? 8.555 -11.643 8.344 1.00 68.06 108 ARG A N 1
ATOM 816 C CA . ARG A 1 108 ? 9.569 -10.877 7.614 1.00 68.06 108 ARG A CA 1
ATOM 817 C C . ARG A 1 108 ? 10.924 -11.068 8.297 1.00 68.06 108 ARG A C 1
ATOM 819 O O . ARG A 1 108 ? 11.309 -10.321 9.194 1.00 68.06 108 ARG A O 1
ATOM 826 N N . GLY A 1 109 ? 11.656 -12.093 7.861 1.00 70.69 109 GLY A N 1
ATOM 827 C CA . GLY A 1 109 ? 12.920 -12.493 8.485 1.00 70.69 109 GLY A CA 1
ATOM 828 C C . GLY A 1 109 ? 12.697 -13.059 9.891 1.00 70.69 109 GLY A C 1
ATOM 829 O O . GLY A 1 109 ? 11.879 -13.956 10.064 1.00 70.69 109 GLY A O 1
ATOM 830 N N . ARG A 1 110 ? 13.417 -12.526 10.890 1.00 69.50 110 ARG A N 1
ATOM 831 C CA . ARG A 1 110 ? 13.272 -12.894 12.316 1.00 69.50 110 ARG A CA 1
ATOM 832 C C . ARG A 1 110 ? 12.117 -12.186 13.039 1.00 69.50 110 ARG A C 1
ATOM 834 O O . ARG A 1 110 ? 11.953 -12.410 14.229 1.00 69.50 110 ARG A O 1
ATOM 841 N N . LYS A 1 111 ? 11.399 -11.291 12.351 1.00 71.69 111 LYS A N 1
ATOM 842 C CA . LYS A 1 111 ? 10.257 -10.556 12.901 1.00 71.69 111 LYS A CA 1
ATOM 843 C C . LYS A 1 111 ? 8.962 -11.071 12.282 1.00 71.69 111 LYS A C 1
ATOM 845 O O . LYS A 1 111 ? 8.911 -11.336 11.080 1.00 71.69 111 LYS A O 1
ATOM 850 N N . SER A 1 112 ? 7.909 -11.136 13.069 1.00 75.50 112 SER A N 1
ATOM 851 C CA . SER A 1 112 ? 6.590 -11.602 12.700 1.00 75.50 112 SER A CA 1
ATOM 852 C C . SER A 1 112 ? 5.556 -10.680 13.303 1.00 75.50 112 SER A C 1
ATOM 854 O O . SER A 1 112 ? 5.728 -10.055 14.354 1.00 75.50 112 SER A O 1
ATOM 856 N N . VAL A 1 113 ? 4.509 -10.508 12.518 1.00 81.50 113 VAL A N 1
ATOM 857 C CA . VAL A 1 113 ? 3.491 -9.503 12.745 1.00 81.50 113 VAL A CA 1
ATOM 858 C C . VAL A 1 113 ? 2.155 -10.184 12.579 1.00 81.50 113 VAL A C 1
ATOM 860 O O . VAL A 1 113 ? 1.913 -10.766 11.521 1.00 81.50 113 VAL A O 1
ATOM 863 N N . VAL A 1 114 ? 1.295 -10.103 13.590 1.00 83.62 114 VAL A N 1
ATOM 864 C CA . VAL A 1 114 ? -0.091 -10.545 13.446 1.00 83.62 114 VAL A CA 1
ATOM 865 C C . VAL A 1 114 ? -0.913 -9.401 12.881 1.00 83.62 114 VAL A C 1
ATOM 867 O O . VAL A 1 114 ? -0.875 -8.276 13.376 1.00 83.62 114 VAL A O 1
ATOM 870 N N . MET A 1 115 ? -1.661 -9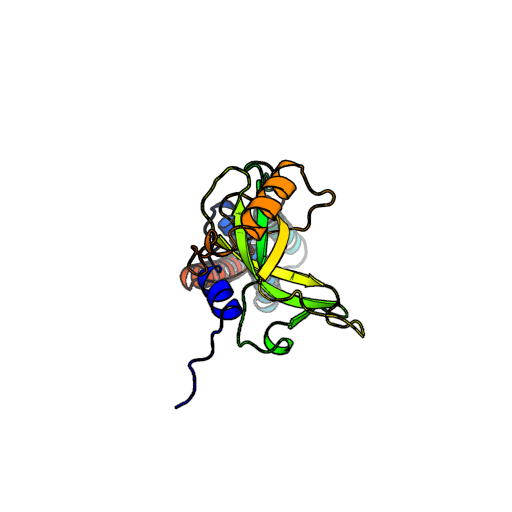.707 11.831 1.00 85.56 115 MET A N 1
ATOM 871 C CA . MET A 1 115 ? -2.622 -8.800 11.229 1.00 85.56 115 MET A CA 1
ATOM 872 C C . MET A 1 115 ? -3.946 -8.855 11.997 1.00 85.56 115 MET A C 1
ATOM 874 O O . MET A 1 115 ? -4.630 -9.885 12.001 1.00 85.56 115 MET A O 1
ATOM 878 N N . LEU A 1 116 ? -4.313 -7.748 12.646 1.00 87.50 116 LEU A N 1
ATOM 879 C CA . LEU A 1 116 ? -5.589 -7.615 13.354 1.00 87.50 116 LEU A CA 1
ATOM 880 C C . LEU A 1 116 ? -6.564 -6.759 12.537 1.00 87.50 116 LEU A C 1
ATOM 882 O O . LEU A 1 116 ? -6.214 -5.638 12.161 1.00 87.50 116 LEU A O 1
ATOM 886 N N . PRO A 1 117 ? -7.785 -7.245 12.259 1.00 90.50 117 PRO A N 1
ATOM 887 C CA . PRO A 1 117 ? -8.802 -6.433 11.613 1.00 90.50 117 PRO A CA 1
ATOM 888 C C . PRO A 1 117 ? -9.351 -5.410 12.610 1.00 90.50 117 PRO A C 1
ATOM 890 O O . PRO A 1 117 ? -9.663 -5.746 13.753 1.00 90.50 117 PRO A O 1
ATOM 893 N N . VAL A 1 118 ? -9.513 -4.165 12.176 1.00 91.38 118 VAL A N 1
ATOM 894 C CA . VAL A 1 118 ? -10.043 -3.080 13.005 1.00 91.38 118 VAL A CA 1
ATOM 895 C C . VAL A 1 118 ? -11.076 -2.253 12.244 1.00 91.38 118 VAL A C 1
ATOM 897 O O . VAL A 1 118 ? -11.040 -2.151 11.016 1.00 91.38 118 VAL A O 1
ATOM 900 N N . VAL A 1 119 ? -11.991 -1.628 12.984 1.00 93.31 119 VAL A N 1
ATOM 901 C CA . VAL A 1 119 ? -12.761 -0.468 12.508 1.00 93.31 119 VAL A CA 1
ATOM 902 C C . VAL A 1 119 ? -12.141 0.758 13.150 1.00 93.31 119 VAL A C 1
ATOM 904 O O . VAL A 1 119 ? -12.009 0.773 14.364 1.00 93.31 119 VAL A O 1
ATOM 907 N N . ALA A 1 120 ? -11.782 1.772 12.381 1.00 92.75 120 ALA A N 1
ATOM 908 C CA . ALA A 1 120 ? -11.256 3.033 12.874 1.00 92.75 120 ALA A CA 1
ATOM 909 C C . ALA A 1 120 ? -12.292 4.147 12.715 1.00 92.75 120 ALA A C 1
ATOM 911 O O . ALA A 1 120 ? -12.999 4.208 11.708 1.00 92.75 120 ALA A O 1
ATOM 912 N N . ARG A 1 121 ? -12.372 5.014 13.726 1.00 93.69 121 ARG A N 1
ATOM 913 C CA . ARG A 1 121 ? -13.160 6.245 13.720 1.00 93.69 121 ARG A CA 1
ATOM 914 C C . ARG A 1 121 ? -12.222 7.450 13.797 1.00 93.69 121 ARG A C 1
ATOM 916 O O . ARG A 1 121 ? -11.488 7.553 14.783 1.00 93.69 121 ARG A O 1
ATOM 923 N N . PRO A 1 122 ? -12.252 8.353 12.808 1.00 92.50 122 PRO A N 1
ATOM 924 C CA . PRO A 1 122 ? -11.554 9.629 12.876 1.00 92.50 122 PRO A CA 1
ATOM 925 C C . PRO A 1 122 ? -12.044 10.522 14.015 1.00 92.50 122 PRO A C 1
ATOM 927 O O . PRO A 1 122 ? -13.243 10.633 14.270 1.00 92.50 122 PRO A O 1
ATOM 930 N N . VAL A 1 123 ? -11.105 11.187 14.686 1.00 90.75 123 VAL A N 1
ATOM 931 C CA . VAL A 1 123 ? -11.395 12.169 15.742 1.00 90.75 123 VAL A CA 1
ATOM 932 C C . VAL A 1 123 ? -12.038 13.435 15.166 1.00 90.75 123 VAL A C 1
ATOM 934 O O . VAL A 1 123 ? -12.849 14.069 15.834 1.00 90.75 123 VAL A O 1
ATOM 937 N N . ASP A 1 124 ? -11.755 13.763 13.902 1.00 88.12 124 ASP A N 1
ATOM 938 C CA . ASP A 1 124 ? -12.347 14.901 13.183 1.00 88.12 124 ASP A CA 1
ATOM 939 C C . ASP A 1 124 ? -13.831 14.701 12.801 1.00 88.12 124 ASP A C 1
ATOM 941 O O . ASP A 1 124 ? -14.417 15.548 12.127 1.00 88.12 124 ASP A O 1
ATOM 945 N N . GLY A 1 125 ? -14.447 13.588 13.219 1.00 84.25 125 GLY A N 1
ATOM 946 C CA . GLY A 1 125 ? -15.839 13.257 12.918 1.00 84.25 125 GLY A CA 1
ATOM 947 C C . GLY A 1 125 ? -16.061 12.677 11.520 1.00 84.25 125 GLY A C 1
ATOM 948 O O . GLY A 1 125 ? -17.211 12.558 11.095 1.00 84.25 125 GLY A O 1
ATOM 949 N N . GLY A 1 126 ? -14.992 12.316 10.802 1.00 85.88 126 GLY A N 1
ATOM 950 C CA . GLY A 1 126 ? -15.074 11.596 9.534 1.00 85.88 126 GLY A CA 1
ATOM 951 C C . GLY A 1 126 ? -15.767 10.230 9.636 1.00 85.88 126 GLY A C 1
ATOM 952 O O . GLY A 1 126 ? -16.045 9.713 10.719 1.00 85.88 126 GLY A O 1
ATOM 953 N N . GLU A 1 127 ? -16.050 9.629 8.479 1.00 90.12 127 GLU A N 1
ATOM 954 C CA . GLU A 1 127 ? -16.706 8.321 8.425 1.00 90.12 127 GLU A CA 1
ATOM 955 C C . GLU A 1 127 ? -15.831 7.202 9.004 1.00 90.12 127 GLU A C 1
ATOM 957 O O . GLU A 1 127 ? -14.609 7.176 8.835 1.00 90.12 127 GLU A O 1
ATOM 962 N N . ASP A 1 128 ? -16.487 6.238 9.656 1.00 92.94 128 ASP A N 1
ATOM 963 C CA . ASP A 1 128 ? -15.837 5.010 10.100 1.00 92.94 128 ASP A CA 1
ATOM 964 C C . ASP A 1 128 ? -15.306 4.227 8.899 1.00 92.94 128 ASP A C 1
ATOM 966 O O . ASP A 1 128 ? -15.975 4.098 7.869 1.00 92.94 128 ASP A O 1
ATOM 970 N N . PHE A 1 129 ? -14.159 3.582 9.077 1.00 91.88 129 PHE A N 1
ATOM 971 C CA . PHE A 1 129 ? -13.588 2.710 8.061 1.00 91.88 129 PHE A CA 1
ATOM 972 C C . PHE A 1 129 ? -13.001 1.429 8.637 1.00 91.88 129 PHE A C 1
ATOM 974 O O . PHE A 1 129 ? -12.681 1.341 9.817 1.00 91.88 129 PHE A O 1
ATOM 981 N N . ARG A 1 130 ? -12.845 0.410 7.793 1.00 91.31 130 ARG A N 1
ATOM 982 C CA . ARG A 1 130 ? -12.177 -0.852 8.117 1.00 91.31 130 ARG A CA 1
ATOM 983 C C . ARG A 1 130 ? -10.770 -0.888 7.543 1.00 91.31 130 ARG A C 1
ATOM 985 O O . ARG A 1 130 ? -10.560 -0.522 6.388 1.00 91.31 130 ARG A O 1
ATOM 992 N N . THR A 1 131 ? -9.837 -1.391 8.342 1.00 90.69 131 THR A N 1
ATOM 993 C CA . THR A 1 131 ? -8.462 -1.676 7.927 1.00 90.69 131 THR A CA 1
ATOM 994 C C . THR A 1 131 ? -7.878 -2.826 8.754 1.00 90.69 131 THR A C 1
ATOM 996 O O . THR A 1 131 ? -8.560 -3.427 9.584 1.00 90.69 131 THR A O 1
ATOM 999 N N . VAL A 1 132 ? -6.620 -3.161 8.501 1.00 88.75 132 VAL A N 1
ATOM 1000 C CA . VAL A 1 132 ? -5.835 -4.140 9.240 1.00 88.75 132 VAL A CA 1
ATOM 1001 C C . VAL A 1 132 ? -4.629 -3.432 9.842 1.00 88.75 132 VAL A C 1
ATOM 1003 O O . VAL A 1 132 ? -3.931 -2.700 9.142 1.00 88.75 132 VAL A O 1
ATOM 1006 N N . ILE A 1 133 ? -4.366 -3.681 11.123 1.00 86.44 133 ILE A N 1
ATOM 1007 C CA . ILE A 1 133 ? -3.168 -3.194 11.810 1.00 86.44 133 ILE A CA 1
ATOM 1008 C C . ILE A 1 133 ? -2.150 -4.316 11.986 1.00 86.44 133 ILE A C 1
ATOM 1010 O O . ILE A 1 133 ? -2.493 -5.486 12.168 1.00 86.44 133 ILE A O 1
ATOM 1014 N N . ALA A 1 134 ? -0.883 -3.925 11.936 1.00 83.12 134 ALA A N 1
ATOM 1015 C CA . ALA A 1 134 ? 0.266 -4.783 12.144 1.00 83.12 134 ALA A CA 1
ATOM 1016 C C . ALA A 1 134 ? 0.660 -4.771 13.626 1.00 83.12 134 ALA A C 1
ATOM 1018 O O . ALA A 1 134 ? 1.244 -3.798 14.098 1.00 83.12 134 ALA A O 1
ATOM 1019 N N . VAL A 1 135 ? 0.387 -5.853 14.357 1.00 79.25 135 VAL A N 1
ATOM 1020 C CA . VAL A 1 135 ? 0.844 -5.996 15.746 1.00 79.25 135 VAL A CA 1
ATOM 1021 C C . VAL A 1 135 ? 2.145 -6.789 15.775 1.00 79.25 135 VAL A C 1
ATOM 1023 O O . VAL A 1 135 ? 2.209 -7.939 15.339 1.00 79.25 135 VAL A O 1
ATOM 1026 N N . HIS A 1 136 ? 3.205 -6.145 16.255 1.00 72.06 136 HIS A N 1
ATOM 1027 C CA . HIS A 1 136 ? 4.537 -6.733 16.369 1.00 72.06 136 HIS A CA 1
ATOM 1028 C C . HIS A 1 136 ? 4.670 -7.588 17.635 1.00 72.06 136 HIS A C 1
ATOM 1030 O O . HIS A 1 136 ? 4.049 -7.290 18.649 1.00 72.06 136 HIS A O 1
ATOM 1036 N N . GLY A 1 137 ? 5.535 -8.607 17.590 1.00 60.22 137 GLY A N 1
ATOM 1037 C CA . GLY A 1 137 ? 5.863 -9.425 18.764 1.00 60.22 137 GLY A CA 1
ATOM 1038 C C . GLY A 1 137 ? 5.219 -10.810 18.780 1.00 60.22 137 GLY A C 1
ATOM 1039 O O . GLY A 1 137 ? 5.342 -11.503 19.781 1.00 60.22 137 GLY A O 1
ATOM 1040 N N . ALA A 1 138 ? 4.613 -11.250 17.673 1.00 59.75 138 ALA A N 1
ATOM 1041 C CA . ALA A 1 138 ? 3.953 -12.556 17.559 1.00 59.75 138 ALA A CA 1
ATOM 1042 C C . ALA A 1 138 ? 4.875 -13.760 17.848 1.00 59.75 138 ALA A C 1
ATOM 1044 O O . ALA A 1 138 ? 4.412 -14.846 18.181 1.00 59.75 138 ALA A O 1
ATOM 1045 N N . GLU A 1 139 ? 6.190 -13.575 17.712 1.00 54.94 139 GLU A N 1
ATOM 1046 C CA . GLU A 1 139 ? 7.209 -14.583 18.031 1.00 54.94 139 GLU A CA 1
ATOM 1047 C C . GLU A 1 139 ? 7.682 -14.590 19.488 1.00 54.94 139 GLU A C 1
ATOM 1049 O O . GLU A 1 139 ? 8.466 -15.461 19.866 1.00 54.94 139 GLU A O 1
ATOM 1054 N N . GLN A 1 140 ? 7.260 -13.624 20.304 1.00 57.38 140 GLN A N 1
ATOM 1055 C CA . GLN A 1 140 ? 7.660 -13.542 21.705 1.00 57.38 140 GLN A CA 1
ATOM 1056 C C . GLN A 1 140 ? 6.784 -14.471 22.553 1.00 57.38 140 GLN A C 1
ATOM 1058 O O . GLN A 1 140 ? 5.559 -14.494 22.423 1.00 57.38 140 GLN A O 1
ATOM 1063 N N . ALA A 1 141 ? 7.412 -15.246 23.440 1.00 47.75 141 ALA A N 1
ATOM 1064 C CA . ALA A 1 141 ? 6.689 -16.082 24.392 1.00 47.75 141 ALA A CA 1
ATOM 1065 C C . ALA A 1 141 ? 5.806 -15.195 25.289 1.00 47.75 141 ALA A C 1
ATOM 1067 O O . ALA A 1 141 ? 6.309 -14.278 25.932 1.00 47.75 141 ALA A O 1
ATOM 1068 N N . GLY A 1 142 ? 4.496 -15.460 25.312 1.00 52.06 142 GLY A N 1
ATOM 1069 C CA . GLY A 1 142 ? 3.522 -14.651 26.053 1.00 52.06 142 GLY A CA 1
ATOM 1070 C C . GLY A 1 142 ? 2.831 -13.548 25.243 1.00 52.06 142 GLY A C 1
ATOM 1071 O O . GLY A 1 142 ? 2.070 -12.784 25.828 1.00 52.06 142 GLY A O 1
ATOM 1072 N N . PHE A 1 143 ? 3.045 -13.469 23.923 1.00 58.41 143 PHE A N 1
ATOM 1073 C CA . PHE A 1 143 ? 2.260 -12.588 23.055 1.00 58.41 143 PHE A CA 1
ATOM 1074 C C . PHE A 1 143 ? 0.763 -12.907 23.164 1.00 58.41 143 PHE A C 1
ATOM 1076 O O . PHE A 1 143 ? 0.337 -14.033 22.894 1.00 58.41 143 PHE A O 1
ATOM 1083 N N . GLN A 1 144 ? -0.029 -11.906 23.541 1.00 63.88 144 GLN A N 1
ATOM 1084 C CA . GLN A 1 144 ? -1.484 -11.972 23.517 1.00 63.88 144 GLN A CA 1
ATOM 1085 C C . GLN A 1 144 ? -1.992 -10.994 22.467 1.00 63.88 144 GLN A C 1
ATOM 1087 O O . GLN A 1 144 ? -1.650 -9.813 22.488 1.00 63.88 144 GLN A O 1
ATOM 1092 N N . GLU A 1 145 ? -2.787 -11.501 21.525 1.00 70.50 145 GLU A N 1
ATOM 1093 C CA . GLU A 1 145 ? -3.526 -10.631 20.616 1.00 70.50 145 GLU A CA 1
ATOM 1094 C C . GLU A 1 145 ? -4.492 -9.761 21.417 1.00 70.50 145 GLU A C 1
ATOM 1096 O O . GLU A 1 145 ? -5.144 -10.240 22.348 1.00 70.50 145 GLU A O 1
ATOM 1101 N N . GLU A 1 146 ? -4.614 -8.499 21.010 1.00 77.44 146 GLU A N 1
ATOM 1102 C CA . GLU A 1 146 ? -5.621 -7.604 21.568 1.00 77.44 146 GLU A CA 1
ATOM 1103 C C . GLU A 1 146 ? -7.015 -8.220 21.427 1.00 77.44 146 GLU A C 1
ATOM 1105 O O . GLU A 1 146 ? -7.402 -8.721 20.364 1.00 77.44 146 GLU A O 1
ATOM 1110 N N . HIS A 1 147 ? -7.779 -8.196 22.517 1.00 81.81 147 HIS A N 1
ATOM 1111 C CA . HIS A 1 147 ? -9.091 -8.824 22.547 1.00 81.81 147 HIS A CA 1
ATOM 1112 C C . HIS A 1 147 ? -10.062 -8.125 21.578 1.00 81.81 147 HIS A C 1
ATOM 1114 O O . HIS A 1 147 ? -10.059 -6.894 21.474 1.00 81.81 147 HIS A O 1
ATOM 1120 N N . PRO A 1 148 ? -10.957 -8.869 20.898 1.00 84.50 148 PRO A N 1
ATOM 1121 C CA . PRO A 1 148 ? -12.024 -8.264 20.111 1.00 84.50 148 PRO A CA 1
ATOM 1122 C C . PRO A 1 148 ? -12.812 -7.241 20.938 1.00 84.50 148 PRO A C 1
ATOM 1124 O O . PRO A 1 148 ? -13.285 -7.540 22.033 1.00 84.50 148 PRO A O 1
ATOM 1127 N N . GLY A 1 149 ? -12.966 -6.031 20.402 1.00 84.62 149 GLY A N 1
ATOM 1128 C CA . GLY A 1 149 ? -13.586 -4.904 21.097 1.00 84.62 149 GLY A CA 1
ATOM 1129 C C . GLY A 1 149 ? -12.612 -3.961 21.809 1.00 84.62 149 GLY A C 1
ATOM 1130 O O . GLY A 1 149 ? -13.054 -2.882 22.202 1.00 84.62 149 GLY A O 1
ATOM 1131 N N . ALA A 1 150 ? -11.324 -4.304 21.924 1.00 88.25 150 ALA A N 1
ATOM 1132 C CA . ALA A 1 150 ? -10.298 -3.400 22.442 1.00 88.25 150 ALA A CA 1
ATOM 1133 C C . ALA A 1 150 ? -10.229 -2.111 21.610 1.00 88.25 150 ALA A C 1
ATOM 1135 O O . ALA A 1 150 ? -10.348 -2.153 20.381 1.00 88.25 150 ALA A O 1
ATOM 1136 N N . LEU A 1 151 ? -10.067 -0.975 22.295 1.00 90.50 151 LEU A N 1
ATOM 1137 C CA . LEU A 1 151 ? -9.949 0.352 21.694 1.00 90.50 151 LEU A CA 1
ATOM 1138 C C . LEU A 1 151 ? -8.481 0.781 21.694 1.00 90.50 151 LEU A C 1
ATOM 1140 O O . LEU A 1 151 ? -7.843 0.808 22.742 1.00 90.50 151 LEU A O 1
ATOM 1144 N N . LEU A 1 152 ? -7.972 1.137 20.521 1.00 90.00 152 LEU A N 1
ATOM 1145 C CA . LEU A 1 152 ? -6.582 1.482 20.268 1.00 90.00 152 LEU A CA 1
ATOM 1146 C C . LEU A 1 152 ? -6.507 2.916 19.723 1.00 90.00 152 LEU A C 1
ATOM 1148 O O . LEU A 1 152 ? -7.107 3.195 18.680 1.00 90.00 152 LEU A O 1
ATOM 1152 N N . PRO A 1 153 ? -5.794 3.835 20.391 1.00 90.50 153 PRO A N 1
ATOM 1153 C CA . PRO A 1 153 ? -5.515 5.155 19.843 1.00 90.50 153 PRO A CA 1
ATOM 1154 C C . PRO A 1 153 ? -4.433 5.029 18.770 1.00 90.50 153 PRO A C 1
ATOM 1156 O O . PRO A 1 153 ? -3.363 4.481 19.027 1.00 90.50 153 PRO A O 1
ATOM 1159 N N . LEU A 1 154 ? -4.710 5.501 17.558 1.00 90.94 154 LEU A N 1
ATOM 1160 C CA . LEU A 1 154 ? -3.811 5.358 16.415 1.00 90.94 154 LEU A CA 1
ATOM 1161 C C . LEU A 1 154 ? -3.822 6.615 15.529 1.00 90.94 154 LEU A C 1
ATOM 1163 O O . LEU A 1 154 ? -4.637 7.521 15.707 1.00 90.94 154 LEU A O 1
ATOM 1167 N N . TRP A 1 155 ? -2.917 6.672 14.557 1.00 88.75 155 TRP A N 1
ATOM 1168 C CA . TRP A 1 155 ? -2.801 7.763 13.594 1.00 88.75 155 TRP A CA 1
ATOM 1169 C C . TRP A 1 155 ? -3.002 7.250 12.171 1.00 88.75 155 TRP A C 1
ATOM 1171 O O . TRP A 1 155 ? -2.266 6.379 11.715 1.00 88.75 155 TRP A O 1
ATOM 1181 N N . GLN A 1 156 ? -3.977 7.795 11.446 1.00 88.69 156 GLN A N 1
ATOM 1182 C CA . GLN A 1 156 ? -4.112 7.570 10.012 1.00 88.69 156 GLN A CA 1
ATOM 1183 C C . GLN A 1 156 ? -3.074 8.420 9.280 1.00 88.69 156 GLN A C 1
ATOM 1185 O O . GLN A 1 156 ? -3.129 9.649 9.318 1.00 88.69 156 GLN A O 1
ATOM 1190 N N . VAL A 1 157 ? -2.152 7.758 8.580 1.00 83.62 157 VAL A N 1
ATOM 1191 C CA . VAL A 1 157 ? -1.019 8.415 7.909 1.00 83.62 157 VAL A CA 1
ATOM 1192 C C . VAL A 1 157 ? -1.494 9.396 6.838 1.00 83.62 157 VAL A C 1
ATOM 1194 O O . VAL A 1 157 ? -0.969 10.500 6.735 1.00 83.62 157 VAL A O 1
ATOM 1197 N N . GLU A 1 158 ? -2.498 9.001 6.055 1.00 80.38 158 GLU A N 1
ATOM 1198 C CA . GLU A 1 158 ? -3.054 9.791 4.955 1.00 80.38 158 GLU A CA 1
ATOM 1199 C C . GLU A 1 158 ? -4.582 9.664 4.970 1.00 80.38 158 GLU A C 1
ATOM 1201 O O . GLU A 1 158 ? -5.120 8.552 4.898 1.00 80.38 158 GLU A O 1
ATOM 1206 N N . LYS A 1 159 ? -5.298 10.793 5.059 1.00 81.12 159 LYS A N 1
ATOM 1207 C CA . LYS A 1 159 ? -6.767 10.796 5.046 1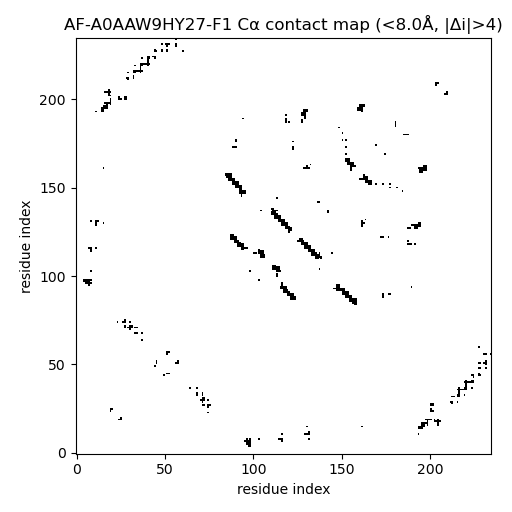.00 81.12 159 LYS A CA 1
ATOM 1208 C C . LYS A 1 159 ? -7.292 10.111 3.779 1.00 81.12 159 LYS A C 1
ATOM 1210 O O . LYS A 1 159 ? -6.888 10.439 2.666 1.00 81.12 159 LYS A O 1
ATOM 1215 N N . GLY A 1 160 ? -8.206 9.158 3.956 1.00 78.44 160 GLY A N 1
ATOM 1216 C CA . GLY A 1 160 ? -8.786 8.373 2.858 1.00 78.44 160 GLY A CA 1
ATOM 1217 C C . GLY A 1 160 ? -8.014 7.098 2.495 1.00 78.44 160 GLY A C 1
ATOM 1218 O O . GLY A 1 160 ? -8.465 6.359 1.622 1.00 78.44 160 GLY A O 1
ATOM 1219 N N . TYR A 1 161 ? -6.910 6.795 3.186 1.00 83.50 161 TYR A N 1
ATOM 1220 C CA . TYR A 1 161 ? -6.184 5.529 3.058 1.00 83.50 161 TYR A CA 1
ATOM 1221 C C . TYR A 1 161 ? -6.233 4.713 4.346 1.00 83.50 161 TYR A C 1
ATOM 1223 O O . TYR A 1 161 ? -6.384 5.229 5.447 1.00 83.50 161 TYR A O 1
ATOM 1231 N N . ALA A 1 162 ? -6.089 3.404 4.207 1.00 84.69 162 ALA A N 1
ATOM 1232 C CA . ALA A 1 162 ? -6.196 2.440 5.292 1.00 84.69 162 ALA A CA 1
ATOM 1233 C C . ALA A 1 162 ? -4.920 2.336 6.152 1.00 84.69 162 ALA A C 1
ATOM 1235 O O . ALA A 1 162 ? -4.885 1.545 7.092 1.00 84.69 162 ALA A O 1
ATOM 1236 N N . GLU A 1 163 ? -3.865 3.085 5.814 1.00 83.44 163 GLU A N 1
ATOM 1237 C CA . GLU A 1 163 ? -2.576 3.045 6.506 1.00 83.44 163 GLU A CA 1
ATOM 1238 C C . GLU A 1 163 ? -2.674 3.753 7.862 1.00 83.44 163 GLU A C 1
ATOM 1240 O O . GLU A 1 163 ? -2.981 4.946 7.942 1.00 83.44 163 GLU A O 1
ATOM 1245 N N . ILE A 1 164 ? -2.433 2.986 8.925 1.00 85.75 164 ILE A N 1
ATOM 1246 C CA . ILE A 1 164 ? -2.509 3.439 10.308 1.00 85.75 164 ILE A CA 1
ATOM 1247 C C . ILE A 1 164 ? -1.197 3.097 11.022 1.00 85.75 164 ILE A C 1
ATOM 1249 O O . ILE A 1 164 ? -0.664 1.998 10.861 1.00 85.75 164 ILE A O 1
ATOM 1253 N N . GLU A 1 165 ? -0.714 4.025 11.839 1.00 83.62 165 GLU A N 1
ATOM 1254 C CA . GLU A 1 165 ? 0.481 3.899 12.669 1.00 83.62 165 GLU A CA 1
ATOM 1255 C C . GLU A 1 165 ? 0.154 4.114 14.155 1.00 83.62 165 GLU A C 1
ATOM 1257 O O . GLU A 1 165 ? -0.886 4.670 14.519 1.00 83.62 165 GLU A O 1
ATOM 1262 N N . ASN A 1 166 ? 1.055 3.659 15.026 1.00 81.94 166 ASN A N 1
ATOM 1263 C CA . ASN A 1 166 ? 0.955 3.926 16.458 1.00 81.94 166 ASN A CA 1
ATOM 1264 C C . ASN A 1 166 ? 1.224 5.408 16.739 1.00 81.94 166 ASN A C 1
ATOM 1266 O O . ASN A 1 166 ? 2.125 6.002 16.147 1.00 81.94 166 ASN A O 1
ATOM 1270 N N . VAL A 1 167 ? 0.490 5.979 17.691 1.00 80.44 167 VAL A N 1
ATOM 1271 C CA . VAL A 1 167 ? 0.793 7.308 18.237 1.00 80.44 167 VAL A CA 1
ATOM 1272 C C . VAL A 1 167 ? 1.834 7.202 19.349 1.00 80.44 167 VAL A C 1
ATOM 1274 O O . VAL A 1 167 ? 1.837 6.238 20.114 1.00 80.44 167 VAL A O 1
ATOM 1277 N N . SER A 1 168 ? 2.722 8.193 19.448 1.00 76.12 168 SER A N 1
ATOM 1278 C CA . SER A 1 168 ? 3.674 8.302 20.562 1.00 76.12 168 SER A CA 1
ATOM 1279 C C . SER A 1 168 ? 3.003 8.780 21.848 1.00 76.12 168 SER A C 1
ATOM 1281 O O . SER A 1 168 ? 3.347 8.319 22.931 1.00 76.12 168 SER A O 1
ATOM 1283 N N . GLU A 1 169 ? 2.029 9.683 21.725 1.00 81.25 169 GLU A N 1
ATOM 1284 C CA . GLU A 1 169 ? 1.250 10.230 22.833 1.00 81.25 169 GLU A CA 1
ATOM 1285 C C . GLU A 1 169 ? -0.230 10.259 22.448 1.00 81.25 169 GLU A C 1
ATOM 1287 O O . GLU A 1 169 ? -0.578 10.583 21.314 1.00 81.25 169 GLU A O 1
ATOM 1292 N N . VAL A 1 170 ? -1.105 9.899 23.389 1.00 86.44 170 VAL A N 1
ATOM 1293 C CA . VAL A 1 170 ? -2.556 9.871 23.162 1.00 86.44 170 VAL A CA 1
ATOM 1294 C C . VAL A 1 170 ? -3.134 11.260 23.409 1.00 86.44 170 VAL A C 1
ATOM 1296 O O . VAL A 1 170 ? -3.052 11.772 24.533 1.00 86.44 170 VAL A O 1
ATOM 1299 N N . SER A 1 171 ? -3.755 11.845 22.384 1.00 88.62 171 SER A N 1
ATOM 1300 C CA . SER A 1 171 ? -4.353 13.178 22.470 1.00 88.62 171 SER A CA 1
ATOM 1301 C C . SER A 1 171 ? -5.583 13.200 23.386 1.00 88.62 171 SER A C 1
ATOM 1303 O O . SER A 1 171 ? -6.218 12.176 23.656 1.00 88.62 171 SER A O 1
ATOM 1305 N N . GLN A 1 172 ? -5.957 14.387 23.868 1.00 92.38 172 GLN A N 1
ATOM 1306 C CA . GLN A 1 172 ? -7.160 14.544 24.689 1.00 92.38 172 GLN A CA 1
ATOM 1307 C C . GLN A 1 172 ? -8.435 14.187 23.907 1.00 92.38 172 GLN A C 1
ATOM 1309 O O . GLN A 1 172 ? -9.314 13.510 24.434 1.00 92.38 172 GLN A O 1
ATOM 1314 N N . ALA A 1 173 ? -8.496 14.559 22.628 1.00 89.12 173 ALA A N 1
ATOM 1315 C CA . ALA A 1 173 ? -9.631 14.254 21.767 1.00 89.12 173 ALA A CA 1
ATOM 1316 C C . ALA A 1 173 ? -9.755 12.741 21.489 1.00 89.12 173 ALA A C 1
ATOM 1318 O O . ALA A 1 173 ? -10.861 12.199 21.466 1.00 89.12 173 ALA A O 1
ATOM 1319 N N . GLN A 1 174 ? -8.629 12.025 21.371 1.00 90.75 174 GLN A N 1
ATOM 1320 C CA . GLN A 1 174 ? -8.630 10.560 21.318 1.00 90.75 174 GLN A CA 1
ATOM 1321 C C . GLN A 1 174 ? -9.154 9.940 22.617 1.00 90.75 174 GLN A C 1
ATOM 1323 O O . GLN A 1 174 ? -9.954 9.010 22.548 1.00 90.75 174 GLN A O 1
ATOM 1328 N N . LYS A 1 175 ? -8.760 10.455 23.791 1.00 92.25 175 LYS A N 1
ATOM 1329 C CA . LYS A 1 175 ? -9.268 9.966 25.088 1.00 92.25 175 LYS A CA 1
ATOM 1330 C C . LYS A 1 175 ? -10.777 10.153 25.212 1.00 92.25 175 LYS A C 1
ATOM 1332 O O . LYS A 1 175 ? -11.480 9.20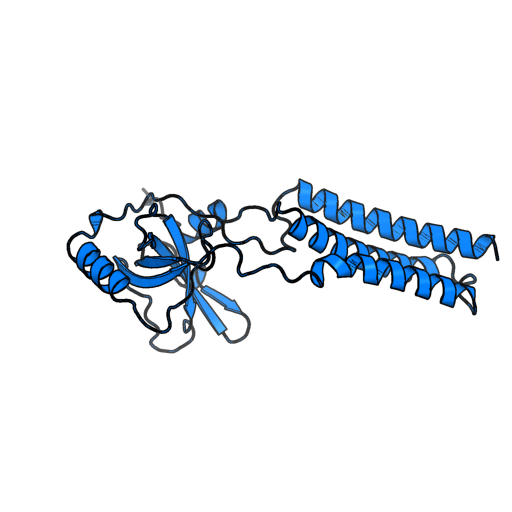9 25.555 1.00 92.25 175 LYS A O 1
ATOM 1337 N N . GLU A 1 176 ? -11.283 11.330 24.860 1.00 93.50 176 GLU A N 1
ATOM 1338 C CA . GLU A 1 176 ? -12.721 11.622 24.874 1.00 93.50 176 GLU A CA 1
ATOM 1339 C C . GLU A 1 176 ? -13.500 10.695 23.935 1.00 93.50 176 GLU A C 1
ATOM 1341 O O . GLU A 1 176 ? -14.556 10.164 24.297 1.00 93.50 176 GLU A O 1
ATOM 1346 N N . LEU A 1 177 ? -12.954 10.442 22.743 1.00 91.69 177 LEU A N 1
ATOM 1347 C CA . LEU A 1 177 ? -13.543 9.507 21.797 1.00 91.69 177 LEU A CA 1
ATOM 1348 C C . LEU A 1 177 ? -13.503 8.065 22.322 1.00 91.69 177 LEU A C 1
ATOM 1350 O O . LEU A 1 177 ? -14.493 7.344 22.194 1.00 91.69 177 LEU A O 1
ATOM 1354 N N . MET A 1 178 ? -12.401 7.640 22.942 1.00 92.94 178 MET A N 1
ATOM 1355 C CA . MET A 1 178 ? -12.293 6.327 23.582 1.00 92.94 178 MET A CA 1
ATOM 1356 C C . MET A 1 178 ? -13.327 6.163 24.700 1.00 92.94 178 MET A C 1
ATOM 1358 O O . MET A 1 178 ? -14.044 5.164 24.705 1.00 92.94 178 MET A O 1
ATOM 1362 N N . ASP A 1 179 ? -13.483 7.150 25.584 1.00 94.00 179 ASP A N 1
ATOM 1363 C CA . ASP A 1 179 ? -14.472 7.129 26.670 1.00 94.00 179 ASP A CA 1
ATOM 1364 C C . ASP A 1 179 ? -15.908 7.062 26.138 1.00 94.00 179 ASP A C 1
ATOM 1366 O O . ASP A 1 179 ? -16.760 6.329 26.658 1.00 94.00 179 ASP A O 1
ATOM 1370 N N . PHE A 1 180 ? -16.194 7.808 25.069 1.00 92.69 180 PHE A N 1
ATOM 1371 C CA . PHE A 1 180 ? -17.481 7.756 24.386 1.00 92.69 180 PHE A CA 1
ATOM 1372 C C . PHE A 1 180 ? -17.751 6.368 23.794 1.00 92.69 180 PHE A C 1
ATOM 1374 O O . PHE A 1 180 ? -18.832 5.802 23.988 1.00 92.69 180 PHE A O 1
ATOM 1381 N N . LEU A 1 181 ? -16.772 5.800 23.088 1.00 91.25 181 LEU A N 1
ATOM 1382 C CA . LEU A 1 181 ? -16.879 4.494 22.441 1.00 91.25 181 LEU A CA 1
ATOM 1383 C C . LEU A 1 181 ? -16.935 3.347 23.451 1.00 91.25 181 LEU A C 1
ATOM 1385 O O . LEU A 1 181 ? -17.642 2.370 23.207 1.00 91.25 181 LEU A O 1
ATOM 1389 N N . TYR A 1 182 ? -16.279 3.486 24.601 1.00 91.25 182 TYR A N 1
ATOM 1390 C CA . TYR A 1 182 ? -16.368 2.536 25.706 1.00 91.25 182 TYR A CA 1
ATOM 1391 C C . TYR A 1 182 ? -17.802 2.450 26.245 1.00 91.25 182 TYR A C 1
ATOM 1393 O O . TYR A 1 182 ? -18.341 1.361 26.437 1.00 91.25 182 TYR A O 1
ATOM 1401 N N . LYS A 1 183 ? -18.473 3.600 26.401 1.00 92.00 183 LYS A N 1
ATOM 1402 C CA . LYS A 1 183 ? -19.887 3.671 26.819 1.00 92.00 183 LYS A CA 1
ATOM 1403 C C . LYS A 1 183 ? -20.856 3.243 25.714 1.00 92.00 183 LYS A C 1
ATOM 1405 O O . LYS A 1 183 ? -21.952 2.764 26.002 1.00 92.00 183 LYS A O 1
ATOM 1410 N N . ARG A 1 184 ? -20.493 3.446 24.444 1.00 90.19 184 ARG A N 1
ATOM 1411 C CA . ARG A 1 184 ? -21.345 3.174 23.274 1.00 90.19 184 ARG A CA 1
ATOM 1412 C C . ARG A 1 184 ? -20.600 2.367 22.207 1.00 90.19 184 ARG A C 1
ATOM 1414 O O . ARG A 1 184 ? -20.426 2.855 21.089 1.00 90.19 184 ARG A O 1
ATOM 1421 N N . PRO A 1 185 ? -20.256 1.094 22.467 1.00 83.00 185 PRO A N 1
ATOM 1422 C CA . PRO A 1 185 ? -19.479 0.300 21.517 1.00 83.00 185 PRO A CA 1
ATOM 1423 C C . PRO A 1 185 ? -20.219 0.141 20.184 1.00 83.00 185 PRO A C 1
ATOM 1425 O O . PRO A 1 185 ? -19.628 0.256 19.115 1.00 83.00 185 PRO A O 1
ATOM 1428 N N . LYS A 1 186 ? -21.547 -0.016 20.199 1.00 86.31 186 LYS A N 1
ATOM 1429 C CA . LYS A 1 186 ? -22.359 -0.142 18.973 1.00 86.31 186 LYS A CA 1
ATOM 1430 C C . LYS A 1 186 ? -22.374 1.114 18.086 1.00 86.31 186 LYS A C 1
ATOM 1432 O O . LYS A 1 186 ? -22.916 1.046 16.987 1.00 86.31 186 LYS A O 1
ATOM 1437 N N . ALA A 1 187 ? -21.792 2.233 18.529 1.00 87.81 187 ALA A N 1
ATOM 1438 C CA . ALA A 1 187 ? -21.677 3.435 17.713 1.00 87.81 187 ALA A CA 1
ATOM 1439 C C . ALA A 1 187 ? -20.801 3.210 16.473 1.00 87.81 187 ALA A C 1
ATOM 1441 O O . ALA A 1 187 ? -21.078 3.822 15.446 1.00 87.81 187 ALA A O 1
ATOM 1442 N N . MET A 1 188 ? -19.792 2.333 16.549 1.00 87.75 188 MET A N 1
ATOM 1443 C CA . MET A 1 188 ? -18.977 1.934 15.396 1.00 87.75 188 MET A CA 1
ATOM 1444 C C . MET A 1 188 ? -19.587 0.721 14.703 1.00 87.75 188 MET A C 1
ATOM 1446 O O . MET A 1 188 ? -19.771 -0.337 15.320 1.00 87.75 188 MET A O 1
ATOM 1450 N N . LYS A 1 189 ? -19.886 0.854 13.409 1.00 87.81 189 LYS A N 1
ATOM 1451 C CA . LYS A 1 189 ? -20.465 -0.238 12.616 1.00 87.81 189 LYS A CA 1
ATOM 1452 C C . LYS A 1 189 ? -19.370 -1.196 12.152 1.00 87.81 189 LYS A C 1
ATOM 1454 O O . LYS A 1 189 ? -18.399 -0.786 11.529 1.00 87.81 189 LYS A O 1
ATOM 1459 N N . ASN A 1 190 ? -19.574 -2.499 12.355 1.00 86.81 190 ASN A N 1
ATOM 1460 C CA . ASN A 1 190 ? -18.672 -3.530 11.816 1.00 86.81 190 ASN A CA 1
ATOM 1461 C C . ASN A 1 190 ? -18.675 -3.579 10.278 1.00 86.81 190 ASN A C 1
ATOM 1463 O O . ASN A 1 190 ? -17.753 -4.118 9.682 1.00 86.81 190 ASN A O 1
ATOM 1467 N N . SER A 1 191 ? -19.707 -3.029 9.636 1.00 85.69 191 SER A N 1
ATOM 1468 C CA . SER A 1 191 ? -19.870 -2.982 8.181 1.00 85.69 191 SER A CA 1
ATOM 1469 C C . SER A 1 191 ? -19.357 -1.681 7.552 1.00 85.69 191 SER A C 1
ATOM 1471 O O . SER A 1 191 ? -19.808 -1.322 6.466 1.00 85.69 191 SER A O 1
ATOM 1473 N N . ALA A 1 192 ? -18.478 -0.943 8.238 1.00 87.88 192 ALA A N 1
ATOM 1474 C CA . ALA A 1 192 ? -17.865 0.271 7.704 1.00 87.88 192 ALA A CA 1
ATOM 1475 C C . ALA A 1 192 ? -17.111 0.003 6.384 1.00 87.88 192 ALA A C 1
ATOM 1477 O O . ALA A 1 192 ? -16.708 -1.135 6.095 1.00 87.88 192 ALA A O 1
ATOM 1478 N N . GLN A 1 193 ? -16.938 1.044 5.565 1.00 88.81 193 GLN A N 1
ATOM 1479 C CA . GLN A 1 193 ? -16.265 0.923 4.272 1.00 88.81 193 GLN A CA 1
ATOM 1480 C C . GLN A 1 193 ? -14.809 0.486 4.471 1.00 88.81 193 GLN A C 1
ATOM 1482 O O . GLN A 1 193 ? -14.136 0.944 5.389 1.00 88.81 193 GLN A O 1
ATOM 1487 N N . VAL A 1 194 ? -14.310 -0.412 3.621 1.00 87.38 194 VAL A N 1
ATOM 1488 C CA . VAL A 1 194 ? -12.876 -0.728 3.595 1.00 87.38 194 VAL A CA 1
ATOM 1489 C C . VAL A 1 194 ? -12.163 0.373 2.820 1.00 87.38 194 VAL A C 1
ATOM 1491 O O . VAL A 1 194 ? -12.500 0.601 1.657 1.00 87.38 194 VAL A O 1
ATOM 1494 N N . LEU A 1 195 ? -11.203 1.049 3.451 1.00 85.88 195 LEU A N 1
ATOM 1495 C CA . LEU A 1 195 ? -10.366 2.019 2.746 1.00 85.88 195 LEU A CA 1
ATOM 1496 C C . LEU A 1 195 ? -9.248 1.314 1.965 1.00 85.88 195 LEU A C 1
ATOM 1498 O O . LEU A 1 195 ? -8.836 0.207 2.324 1.00 85.88 195 LEU A O 1
ATOM 1502 N N . PRO A 1 196 ? -8.734 1.943 0.897 1.00 81.50 196 PRO A N 1
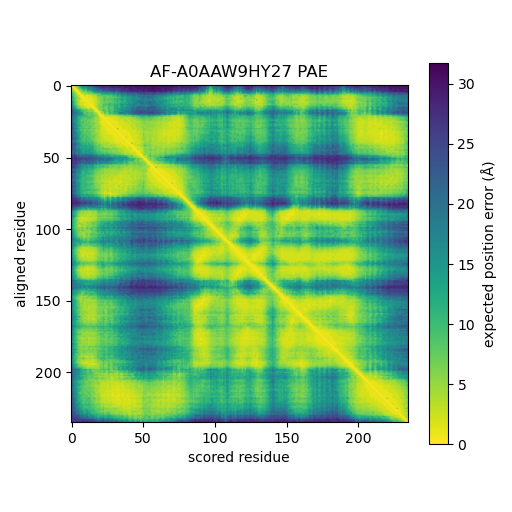ATOM 1503 C CA . PRO A 1 196 ? -7.595 1.422 0.160 1.00 81.50 196 PRO A CA 1
ATOM 1504 C C . PRO A 1 196 ? -6.305 1.494 0.980 1.00 81.50 196 PRO A C 1
ATOM 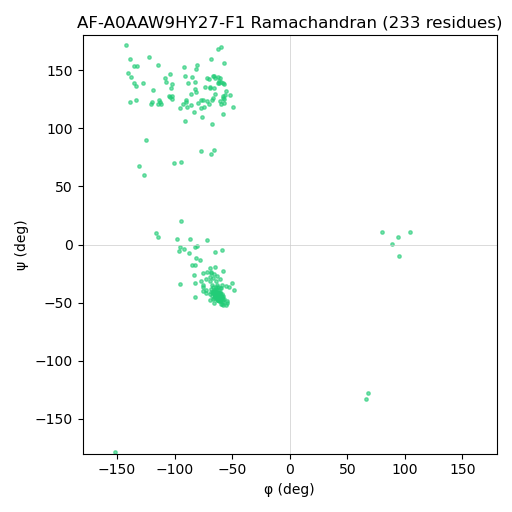1506 O O . PRO A 1 196 ? -5.983 2.533 1.555 1.00 81.50 196 PRO A O 1
ATOM 1509 N N . PHE A 1 197 ? -5.505 0.431 0.969 1.00 78.56 197 PHE A N 1
ATOM 1510 C CA . PHE A 1 197 ? -4.101 0.524 1.355 1.00 78.56 197 PHE A CA 1
ATOM 1511 C C . PHE A 1 197 ? -3.352 1.365 0.330 1.00 78.56 197 PHE A C 1
ATOM 1513 O O . PHE A 1 197 ? -3.636 1.300 -0.871 1.00 78.56 197 PHE A O 1
ATOM 1520 N N . LYS A 1 198 ? -2.369 2.140 0.795 1.00 70.31 198 LYS A N 1
ATOM 1521 C CA . LYS A 1 198 ? -1.505 2.884 -0.112 1.00 70.31 198 LYS A CA 1
ATOM 1522 C C . LYS A 1 198 ? -0.802 1.886 -1.034 1.00 70.31 198 LYS A C 1
ATOM 1524 O O . LYS A 1 198 ? -0.123 0.971 -0.553 1.00 70.31 198 LYS A O 1
ATOM 1529 N N . PRO A 1 199 ? -0.992 2.003 -2.352 1.00 66.00 199 PRO A N 1
ATOM 1530 C CA . PRO A 1 199 ? -0.507 0.986 -3.253 1.00 66.00 199 PRO A CA 1
ATOM 1531 C C . PRO A 1 199 ? 1.017 1.008 -3.288 1.00 66.00 199 PRO A C 1
ATOM 1533 O O . PRO A 1 199 ? 1.648 2.058 -3.416 1.00 66.00 199 PRO A O 1
ATOM 1536 N N . ARG A 1 200 ? 1.635 -0.172 -3.207 1.00 69.94 200 ARG A N 1
ATOM 1537 C CA . ARG A 1 200 ? 3.069 -0.279 -3.464 1.00 69.94 200 ARG A CA 1
ATOM 1538 C C . ARG A 1 200 ? 3.307 0.007 -4.940 1.00 69.94 200 ARG A C 1
ATOM 1540 O O . ARG A 1 200 ? 2.767 -0.678 -5.802 1.00 69.94 200 ARG A O 1
ATOM 1547 N N . VAL A 1 201 ? 4.162 0.984 -5.221 1.00 70.19 201 VAL A N 1
ATOM 1548 C CA . VAL A 1 201 ? 4.454 1.509 -6.569 1.00 70.19 201 VAL A CA 1
ATOM 1549 C C . VAL A 1 201 ? 4.776 0.416 -7.604 1.00 70.19 201 VAL A C 1
ATOM 1551 O O . VAL A 1 201 ? 4.449 0.545 -8.782 1.00 70.19 201 VAL A O 1
ATOM 1554 N N . LEU A 1 202 ? 5.404 -0.680 -7.166 1.00 74.31 202 LEU A N 1
ATOM 1555 C CA . LEU A 1 202 ? 5.813 -1.797 -8.022 1.00 74.31 202 LEU A CA 1
ATOM 1556 C C . LEU A 1 202 ? 4.820 -2.966 -8.053 1.00 74.31 202 LEU A C 1
ATOM 1558 O O . LEU A 1 202 ? 5.016 -3.902 -8.824 1.00 74.31 202 LEU A O 1
ATOM 1562 N N . GLU A 1 203 ? 3.754 -2.941 -7.251 1.00 73.19 203 GLU A N 1
ATOM 1563 C CA . GLU A 1 203 ? 2.742 -3.992 -7.302 1.00 73.19 203 GLU A CA 1
ATOM 1564 C C . GLU A 1 203 ? 1.896 -3.880 -8.575 1.00 73.19 203 GLU A C 1
ATOM 1566 O O . GLU A 1 203 ? 1.274 -2.857 -8.871 1.00 73.19 203 GLU A O 1
ATOM 1571 N N . LEU A 1 204 ? 1.874 -4.971 -9.340 1.00 73.31 204 LEU A N 1
ATOM 1572 C CA . LEU A 1 204 ? 1.131 -5.098 -10.590 1.00 73.31 204 LEU A CA 1
ATOM 1573 C C . LEU A 1 204 ? -0.238 -5.735 -10.321 1.00 73.31 204 LEU A C 1
ATOM 1575 O O . LEU A 1 204 ? -0.479 -6.900 -10.648 1.00 73.31 204 LEU A O 1
ATOM 1579 N N . VAL A 1 205 ? -1.125 -4.978 -9.678 1.00 73.38 205 VAL A N 1
ATOM 1580 C CA . VAL A 1 205 ? -2.433 -5.480 -9.233 1.00 73.38 205 VAL A CA 1
ATOM 1581 C C . VAL A 1 205 ? -3.332 -5.763 -10.440 1.00 73.38 205 VAL A C 1
ATOM 1583 O O . VAL A 1 205 ? -3.886 -6.859 -10.568 1.00 73.38 205 VAL A O 1
ATOM 1586 N N . THR A 1 206 ? -3.414 -4.827 -11.392 1.00 79.31 206 THR A N 1
ATOM 1587 C CA . THR A 1 206 ? -4.313 -4.961 -12.549 1.00 79.31 206 THR A CA 1
ATOM 1588 C C . THR A 1 206 ? -3.636 -5.617 -13.762 1.00 79.31 206 THR A C 1
ATOM 1590 O O . THR A 1 206 ? -2.421 -5.486 -13.958 1.00 79.31 206 THR A O 1
ATOM 1593 N N . PRO A 1 207 ? -4.400 -6.302 -14.638 1.00 84.19 207 PRO A N 1
ATOM 1594 C CA . PRO A 1 207 ? -3.879 -6.825 -15.906 1.00 84.19 207 PRO A CA 1
ATOM 1595 C C . PRO A 1 207 ? -3.304 -5.731 -16.813 1.00 84.19 207 PRO A C 1
ATOM 1597 O O . PRO A 1 207 ? -2.297 -5.950 -17.483 1.00 84.19 207 PRO A O 1
ATOM 1600 N N . LYS A 1 208 ? -3.902 -4.530 -16.795 1.00 85.12 208 LYS A N 1
ATOM 1601 C CA . LYS A 1 208 ? -3.413 -3.366 -17.546 1.00 85.12 208 LYS A CA 1
ATOM 1602 C C . LYS A 1 208 ? -2.004 -2.969 -17.105 1.00 85.12 208 LYS A C 1
ATOM 1604 O O . LYS A 1 208 ? -1.131 -2.837 -17.955 1.00 85.12 208 LYS A O 1
ATOM 1609 N N . GLN A 1 209 ? -1.764 -2.856 -15.796 1.00 83.94 209 GLN A N 1
ATOM 1610 C CA . GLN A 1 209 ? -0.440 -2.536 -15.251 1.00 83.94 209 GLN A CA 1
ATOM 1611 C C . GLN A 1 209 ? 0.606 -3.595 -15.624 1.00 83.94 209 GLN A C 1
ATOM 1613 O O . GLN A 1 209 ? 1.722 -3.239 -15.993 1.00 83.94 209 GLN A O 1
ATOM 1618 N N . ARG A 1 210 ? 0.247 -4.889 -15.585 1.00 88.44 210 ARG A N 1
ATOM 1619 C CA . ARG A 1 210 ? 1.132 -5.981 -16.036 1.00 88.44 210 ARG A CA 1
ATOM 1620 C C . ARG A 1 210 ? 1.474 -5.868 -17.514 1.00 88.44 210 ARG A C 1
ATOM 1622 O O . ARG A 1 210 ? 2.644 -5.964 -17.869 1.00 88.44 210 ARG A O 1
ATOM 1629 N N . LYS A 1 211 ? 0.465 -5.647 -18.361 1.00 91.38 211 LYS A N 1
ATOM 1630 C CA . LYS A 1 211 ? 0.658 -5.488 -19.804 1.00 91.38 211 LYS A CA 1
ATOM 1631 C C . LYS A 1 211 ? 1.573 -4.305 -20.098 1.00 91.38 211 LYS A C 1
ATOM 1633 O O . LYS A 1 211 ? 2.560 -4.498 -20.792 1.00 91.38 211 LYS A O 1
ATOM 1638 N N . GLU A 1 212 ? 1.287 -3.132 -19.529 1.00 90.06 212 GLU A N 1
ATOM 1639 C CA . GLU A 1 212 ? 2.126 -1.937 -19.690 1.00 90.06 212 GLU A CA 1
ATOM 1640 C C . GLU A 1 212 ? 3.577 -2.228 -19.292 1.00 90.06 212 GLU A C 1
ATOM 1642 O O . GLU A 1 212 ? 4.479 -2.031 -20.102 1.00 90.06 212 GLU A O 1
ATOM 1647 N N . TRP A 1 213 ? 3.793 -2.807 -18.107 1.00 90.06 213 TRP A N 1
ATOM 1648 C CA . TRP A 1 213 ? 5.126 -3.146 -17.605 1.00 90.06 213 TRP A CA 1
ATOM 1649 C C . TRP A 1 213 ? 5.900 -4.085 -18.543 1.00 90.06 213 TRP A C 1
ATOM 1651 O O . TRP A 1 213 ? 7.027 -3.774 -18.927 1.00 90.06 213 TRP A O 1
ATOM 1661 N N . ILE A 1 214 ? 5.284 -5.189 -18.981 1.00 92.56 214 ILE A N 1
ATOM 1662 C CA . ILE A 1 214 ? 5.909 -6.157 -19.898 1.00 92.56 214 ILE A CA 1
ATOM 1663 C C . ILE A 1 214 ? 6.209 -5.510 -21.254 1.00 92.56 214 ILE A C 1
ATOM 1665 O O . ILE A 1 214 ? 7.312 -5.657 -21.777 1.00 92.56 214 ILE A O 1
ATOM 1669 N N . THR A 1 215 ? 5.253 -4.768 -21.822 1.00 93.06 215 THR A N 1
ATOM 1670 C CA . THR A 1 215 ? 5.443 -4.120 -23.128 1.00 93.06 215 THR A CA 1
ATOM 1671 C C . THR A 1 215 ? 6.555 -3.079 -23.100 1.00 93.06 215 THR A C 1
ATOM 1673 O O . THR A 1 215 ? 7.301 -2.977 -24.069 1.00 93.06 215 THR A O 1
ATOM 1676 N N . THR A 1 216 ? 6.726 -2.356 -21.989 1.00 92.62 216 THR A N 1
ATOM 1677 C CA . THR A 1 216 ? 7.836 -1.414 -21.821 1.00 92.62 216 THR A CA 1
ATOM 1678 C C . THR A 1 216 ? 9.177 -2.134 -21.739 1.00 92.62 216 THR A C 1
ATOM 1680 O O . THR A 1 216 ? 10.106 -1.719 -22.424 1.00 92.62 216 THR A O 1
ATOM 1683 N N . ILE A 1 217 ? 9.281 -3.234 -20.983 1.00 93.19 217 ILE A N 1
ATOM 1684 C CA . ILE A 1 217 ? 10.522 -4.029 -20.917 1.00 93.19 217 ILE A CA 1
ATOM 1685 C C . ILE A 1 217 ? 10.916 -4.522 -22.308 1.00 93.19 217 ILE A C 1
ATOM 1687 O O . ILE A 1 217 ? 12.044 -4.296 -22.739 1.00 93.19 217 ILE A O 1
ATOM 1691 N N . ILE A 1 218 ? 9.983 -5.169 -23.013 1.00 92.69 218 ILE A N 1
ATOM 1692 C CA . ILE A 1 218 ? 10.238 -5.732 -24.344 1.00 92.69 218 ILE A CA 1
ATOM 1693 C C . ILE A 1 218 ? 10.587 -4.617 -25.330 1.00 92.69 218 ILE A C 1
ATOM 1695 O O . ILE A 1 218 ? 11.582 -4.722 -26.040 1.00 92.69 218 ILE A O 1
ATOM 1699 N N . GLY A 1 219 ? 9.806 -3.533 -25.352 1.00 91.62 219 GLY A N 1
ATOM 1700 C CA . GLY A 1 219 ? 10.025 -2.412 -26.263 1.00 91.62 219 GLY A CA 1
ATOM 1701 C C . GLY A 1 219 ? 11.392 -1.757 -26.071 1.00 91.62 219 GLY A C 1
ATOM 1702 O O . GLY A 1 219 ? 12.093 -1.514 -27.050 1.00 91.62 219 GLY A O 1
ATOM 1703 N N . VAL A 1 220 ? 11.811 -1.532 -24.822 1.00 91.12 220 VAL A N 1
ATOM 1704 C CA . VAL A 1 220 ? 13.133 -0.964 -24.521 1.00 91.12 220 VAL A CA 1
ATOM 1705 C C . VAL A 1 220 ? 14.245 -1.958 -24.855 1.00 91.12 220 VAL A C 1
ATOM 1707 O O . VAL A 1 220 ? 15.226 -1.558 -25.473 1.00 91.12 220 VAL A O 1
ATOM 1710 N N . ALA A 1 221 ? 14.096 -3.243 -24.520 1.00 89.44 221 ALA A N 1
ATOM 1711 C CA . ALA 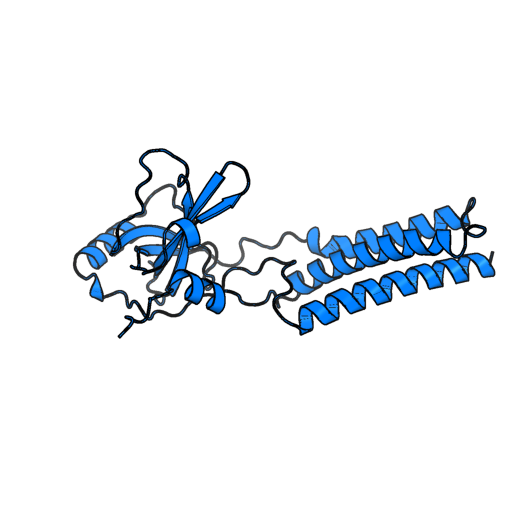A 1 221 ? 15.100 -4.258 -24.844 1.00 89.44 221 ALA A CA 1
ATOM 1712 C C . ALA A 1 221 ? 15.325 -4.376 -26.360 1.00 89.44 221 ALA A C 1
ATOM 1714 O O . ALA A 1 221 ? 16.465 -4.330 -26.819 1.00 89.44 221 ALA A O 1
ATOM 1715 N N . VAL A 1 222 ? 14.243 -4.453 -27.143 1.00 89.81 222 VAL A N 1
ATOM 1716 C CA . VAL A 1 222 ? 14.303 -4.467 -28.614 1.00 89.81 222 VAL A CA 1
ATOM 1717 C C . VAL A 1 222 ? 14.894 -3.162 -29.145 1.00 89.81 222 VAL A C 1
ATOM 1719 O O . VAL A 1 222 ? 15.741 -3.202 -30.031 1.00 89.81 222 VAL A O 1
ATOM 1722 N N . GLY A 1 223 ? 14.507 -2.015 -28.580 1.00 86.50 223 GLY A N 1
ATOM 1723 C CA . GLY A 1 223 ? 15.065 -0.714 -28.945 1.00 86.50 223 GLY A CA 1
ATOM 1724 C C . GLY A 1 223 ? 16.580 -0.645 -28.745 1.00 86.50 223 GLY A C 1
ATOM 1725 O O . GLY A 1 223 ? 17.292 -0.217 -29.647 1.00 86.50 223 GLY A O 1
ATOM 1726 N N . VAL A 1 224 ? 17.090 -1.133 -27.610 1.00 85.00 224 VAL A N 1
ATOM 1727 C CA . VAL A 1 224 ? 18.535 -1.203 -27.336 1.00 85.00 224 VAL A CA 1
ATOM 1728 C C . VAL A 1 224 ? 19.238 -2.130 -28.323 1.00 85.00 224 VAL A C 1
ATOM 1730 O O . VAL A 1 224 ? 20.257 -1.741 -28.880 1.00 85.00 224 VAL A O 1
ATOM 1733 N N . VAL A 1 225 ? 18.690 -3.317 -28.602 1.00 83.06 225 VAL A N 1
ATOM 1734 C CA . VAL A 1 225 ? 19.257 -4.234 -29.609 1.00 83.06 225 VAL A CA 1
ATOM 1735 C C . VAL A 1 225 ? 19.251 -3.603 -31.011 1.00 83.06 225 VAL A C 1
ATOM 1737 O O . VAL A 1 225 ? 20.209 -3.766 -31.764 1.00 83.06 225 VAL A O 1
ATOM 1740 N N . GLY A 1 226 ? 18.222 -2.827 -31.355 1.00 83.56 226 GLY A N 1
ATOM 1741 C CA . GLY A 1 226 ? 18.167 -2.062 -32.602 1.00 83.56 226 GLY A CA 1
ATOM 1742 C C . GLY A 1 226 ? 19.233 -0.965 -32.677 1.00 83.56 226 GLY A C 1
ATOM 1743 O O . GLY A 1 226 ? 19.918 -0.847 -33.689 1.00 83.56 226 GLY A O 1
ATOM 1744 N N . VAL A 1 227 ? 19.432 -0.203 -31.596 1.00 81.00 227 VAL A N 1
ATOM 1745 C CA . VAL A 1 227 ? 20.507 0.804 -31.491 1.00 81.00 227 VAL A CA 1
ATOM 1746 C C . VAL A 1 227 ? 21.880 0.144 -31.614 1.00 81.00 227 VAL A C 1
ATOM 1748 O O . VAL A 1 227 ? 22.733 0.625 -32.353 1.00 81.00 227 VAL A O 1
ATOM 1751 N N . CYS A 1 228 ? 22.074 -0.994 -30.954 1.00 74.12 228 CYS A N 1
ATOM 1752 C CA . CYS A 1 228 ? 23.253 -1.845 -31.070 1.00 74.12 228 CYS A CA 1
ATOM 1753 C C . CYS A 1 228 ? 23.545 -2.251 -32.525 1.00 74.12 228 CYS A C 1
ATOM 1755 O O . CYS A 1 228 ? 24.674 -2.098 -32.989 1.00 74.12 228 CYS A O 1
ATOM 1757 N N . ALA A 1 229 ? 22.531 -2.720 -33.258 1.00 76.81 229 ALA A N 1
ATOM 1758 C CA . ALA A 1 229 ? 22.663 -3.066 -34.672 1.00 76.81 229 ALA A CA 1
ATOM 1759 C C . ALA A 1 229 ? 23.021 -1.843 -35.527 1.00 76.81 229 ALA A C 1
ATOM 1761 O O . ALA A 1 229 ? 23.924 -1.909 -36.354 1.00 76.81 229 ALA A O 1
ATOM 1762 N N . LEU A 1 230 ? 22.361 -0.709 -35.290 1.00 76.88 230 LEU A N 1
ATOM 1763 C CA . LEU A 1 230 ? 22.579 0.527 -36.037 1.00 76.88 230 LEU A CA 1
ATOM 1764 C C . LEU A 1 230 ? 23.991 1.097 -35.820 1.00 76.88 230 LEU A C 1
ATOM 1766 O O . LEU A 1 230 ? 24.662 1.454 -36.784 1.00 76.88 230 LEU A O 1
ATOM 1770 N N . ILE A 1 231 ? 24.484 1.108 -34.578 1.00 71.44 231 ILE A N 1
ATOM 1771 C CA . ILE A 1 231 ? 25.866 1.502 -34.253 1.00 71.44 231 ILE A CA 1
ATOM 1772 C C . ILE A 1 231 ? 26.876 0.527 -34.876 1.00 71.44 231 ILE A C 1
ATOM 1774 O O . ILE A 1 231 ? 27.935 0.953 -35.334 1.00 71.44 231 ILE A O 1
ATOM 1778 N N . GLY A 1 232 ? 26.551 -0.768 -34.917 1.00 65.81 232 GLY A N 1
ATOM 1779 C CA . GLY A 1 232 ? 27.378 -1.791 -35.556 1.00 65.81 232 GLY A CA 1
ATOM 1780 C C . GLY A 1 232 ? 27.454 -1.694 -37.084 1.00 65.81 232 GLY A C 1
ATOM 1781 O O . GLY A 1 232 ? 28.422 -2.198 -37.643 1.00 65.81 232 GLY A O 1
ATOM 1782 N N . PHE A 1 233 ? 26.466 -1.072 -37.739 1.00 65.12 233 PHE A N 1
ATOM 1783 C CA . PHE A 1 233 ? 26.401 -0.900 -39.199 1.00 65.12 233 PHE A CA 1
ATOM 1784 C C . PHE A 1 233 ? 26.945 0.449 -39.698 1.00 65.12 233 PHE A C 1
ATOM 1786 O O . PHE A 1 233 ? 27.461 0.510 -40.810 1.00 65.12 233 PHE A O 1
ATOM 1793 N N . ILE A 1 234 ? 26.769 1.535 -38.934 1.00 61.16 234 ILE A N 1
ATOM 1794 C CA . ILE A 1 234 ? 27.130 2.903 -39.364 1.00 61.16 234 ILE A CA 1
ATOM 1795 C C . ILE A 1 234 ? 28.619 3.210 -39.161 1.00 61.16 234 ILE A C 1
ATOM 1797 O O . ILE A 1 234 ? 29.201 3.966 -39.938 1.00 61.16 234 ILE A O 1
ATOM 1801 N N . PHE A 1 235 ? 29.224 2.646 -38.119 1.00 50.44 235 PHE A N 1
ATOM 1802 C CA . PHE A 1 235 ? 30.659 2.730 -37.841 1.00 50.44 235 PHE A CA 1
ATOM 1803 C C . PHE A 1 235 ? 31.299 1.366 -38.055 1.00 50.44 235 PHE A C 1
ATOM 1805 O O . PHE A 1 235 ? 32.544 1.270 -37.973 1.00 50.44 235 PHE A O 1
#

Mean predicted aligned error: 10.71 Å